Protein AF-A0A7Y5ERD0-F1 (afdb_monomer_lite)

Sequence (203 aa):
MLGQVAGDFATYKHSVSTGAQQWKRAWGSGQHTDIPTSIAVLASGHVYVAGSAYTNSTRNFDAVILKYDTNGDLSTSWAGNGQTPDDDTVGVRRWNGNANGNDRFNAIAASAAGHVYATGLVVFETQAGNESIQGRGFILTAKFVPVERGDLDQNGCVDDRDLALLLENFGAESDRYDVDRYGVIDEADLAELLQNFGKGCQP

Secondary structure (DSSP, 8-state):
--------EEEEEE-TTT--EEEEEEES-SSS--EEEEEEE-TTS-EEEEEEEEETTTTEEEEEEEEE-TTSSBPTT----SSSGGG--TTEEEE--SS----EEEEEEE-TTS-EEEEEEEEEEEEETTEEEEEEEPPEEE------TT-SS-SSS--HHHHHHHHHTTT---TTT-SS-SSS-SHHHHHHHHHHTTTT---

Foldseek 3Di:
DDDQQAAFDKDWDADPVPRHTPDIDTDAPSPHHWDWQEKEAAPQQKIKTWWWYQDPVLRAIWTKIFIAHNSRHQAQLDAEPPQDPVRRDGRMYTGCAAPNYHWTWNYWYADNLGKIWTWIWHWYWDDDDPDTDIDTDIDGDIDDDSCQQQNLVSSQALEVVSVVVLVVQAQHFDPRNQSVRPGGRYPVSVVRSVVRHGGRDDD

Radius of gyration: 20.21 Å; chains: 1; bounding box: 40×67×51 Å

Structure (mmCIF, N/CA/C/O backbone):
data_AF-A0A7Y5ERD0-F1
#
_entry.id   AF-A0A7Y5ERD0-F1
#
loop_
_atom_site.group_PDB
_atom_site.id
_atom_site.type_symbol
_atom_site.label_atom_id
_atom_site.label_alt_id
_atom_site.label_comp_id
_atom_site.label_asym_id
_atom_site.label_entity_id
_atom_site.label_seq_id
_atom_site.pdbx_PDB_ins_code
_atom_site.Cartn_x
_atom_site.Cartn_y
_atom_site.Cartn_z
_atom_site.occupancy
_atom_site.B_iso_or_equiv
_atom_site.auth_seq_id
_atom_site.auth_comp_id
_atom_site.auth_asym_id
_atom_site.auth_atom_id
_atom_site.pdbx_PDB_model_num
ATOM 1 N N . MET A 1 1 ? 8.226 34.494 8.187 1.00 32.88 1 MET A N 1
ATOM 2 C CA . MET A 1 1 ? 8.338 34.583 6.717 1.00 32.88 1 MET A CA 1
ATOM 3 C C . MET A 1 1 ? 7.958 33.207 6.187 1.00 32.88 1 MET A C 1
ATOM 5 O O . MET A 1 1 ? 8.571 32.241 6.617 1.00 32.88 1 MET A O 1
ATOM 9 N N . LEU A 1 2 ? 6.860 33.101 5.435 1.00 38.72 2 LEU A N 1
ATOM 10 C CA . LEU A 1 2 ? 6.269 31.831 4.992 1.00 38.72 2 LEU A CA 1
ATOM 11 C C . LEU A 1 2 ? 7.166 31.192 3.920 1.00 38.72 2 LEU A C 1
ATOM 13 O O . LEU A 1 2 ? 7.106 31.588 2.761 1.00 38.72 2 LEU A O 1
ATOM 17 N N . GLY A 1 3 ? 8.022 30.250 4.317 1.00 37.12 3 GLY A N 1
ATOM 18 C CA . GLY A 1 3 ? 8.701 29.355 3.382 1.00 37.12 3 GLY A CA 1
ATOM 19 C C . GLY A 1 3 ? 7.744 28.222 3.037 1.00 37.12 3 GLY A C 1
ATOM 20 O O . GLY A 1 3 ? 7.283 27.534 3.944 1.00 37.12 3 GLY A O 1
ATOM 21 N N . GLN A 1 4 ? 7.387 28.084 1.760 1.00 46.75 4 GLN A N 1
ATOM 22 C CA . GLN A 1 4 ? 6.592 26.959 1.272 1.00 46.75 4 GLN A CA 1
ATOM 23 C C . GLN A 1 4 ? 7.235 25.648 1.728 1.00 46.75 4 GLN A C 1
ATOM 25 O O . GLN A 1 4 ? 8.318 25.300 1.268 1.00 46.75 4 GLN A O 1
ATOM 30 N N . VAL A 1 5 ? 6.553 24.924 2.611 1.00 54.91 5 VAL A N 1
ATOM 31 C CA . VAL A 1 5 ? 6.739 23.480 2.716 1.00 54.91 5 VAL A CA 1
ATOM 32 C C . VAL A 1 5 ? 5.999 22.926 1.507 1.00 54.91 5 VAL A C 1
ATOM 34 O O . VAL A 1 5 ? 4.817 23.236 1.320 1.00 54.91 5 VAL A O 1
ATOM 37 N N . ALA A 1 6 ? 6.702 22.232 0.619 1.00 67.19 6 ALA A N 1
ATOM 38 C CA . ALA A 1 6 ? 6.045 21.538 -0.478 1.00 67.19 6 ALA A CA 1
ATOM 39 C C . ALA A 1 6 ? 5.010 20.550 0.103 1.00 67.19 6 ALA A C 1
ATOM 41 O O . ALA A 1 6 ? 5.122 20.144 1.259 1.00 67.19 6 ALA A O 1
ATOM 42 N N . GLY A 1 7 ? 3.930 20.264 -0.629 1.00 77.44 7 GLY A N 1
ATOM 43 C CA . GLY A 1 7 ? 2.805 19.526 -0.047 1.00 77.44 7 GLY A CA 1
ATOM 44 C C . GLY A 1 7 ? 3.180 18.078 0.262 1.00 77.44 7 GLY A C 1
ATOM 45 O O . GLY A 1 7 ? 3.438 17.336 -0.668 1.00 77.44 7 GLY A O 1
ATOM 46 N N . ASP A 1 8 ? 3.184 17.679 1.532 1.00 88.19 8 ASP A N 1
ATOM 47 C CA . ASP A 1 8 ? 3.385 16.285 1.949 1.00 88.19 8 ASP A CA 1
ATOM 48 C C . ASP A 1 8 ? 2.068 15.483 1.881 1.00 88.19 8 ASP A C 1
ATOM 50 O O . ASP A 1 8 ? 0.967 16.054 1.857 1.00 88.19 8 ASP A O 1
ATOM 54 N N . PHE A 1 9 ? 2.145 14.149 1.960 1.00 91.06 9 PHE A N 1
ATOM 55 C CA . PHE A 1 9 ? 0.960 13.336 2.248 1.00 91.06 9 PHE A CA 1
ATOM 56 C C . PHE A 1 9 ? 0.390 13.784 3.591 1.00 91.06 9 PHE A C 1
ATOM 58 O O . PHE A 1 9 ? 1.122 13.896 4.572 1.00 91.06 9 PHE A O 1
ATOM 65 N N . ALA A 1 10 ? -0.925 13.985 3.661 1.00 92.25 10 ALA A N 1
ATOM 66 C CA . ALA A 1 10 ? -1.610 14.290 4.907 1.00 92.25 10 ALA A CA 1
ATOM 67 C C . ALA A 1 10 ? -2.829 13.382 5.080 1.00 92.25 10 ALA A C 1
ATOM 69 O O . ALA A 1 10 ? -3.774 13.429 4.294 1.00 92.25 10 ALA A O 1
ATOM 70 N N . THR A 1 11 ? -2.815 12.587 6.147 1.00 93.94 11 THR A N 1
ATOM 71 C CA . THR A 1 11 ? -3.889 11.652 6.490 1.00 93.94 11 THR A CA 1
ATOM 72 C C . THR A 1 11 ? -4.536 12.101 7.793 1.00 93.94 11 THR A C 1
ATOM 74 O O . THR A 1 11 ? -3.848 12.370 8.781 1.00 93.94 11 THR A O 1
ATOM 77 N N . TYR A 1 12 ? -5.864 12.180 7.804 1.00 94.38 12 TYR A N 1
ATOM 78 C CA . TYR A 1 12 ? -6.647 12.609 8.959 1.00 94.38 12 TYR A CA 1
ATOM 79 C C . TYR A 1 12 ? -7.676 11.543 9.306 1.00 94.38 12 TYR A C 1
ATOM 81 O O . TYR A 1 12 ? -8.341 11.003 8.422 1.00 94.38 12 TYR A O 1
ATOM 89 N N . LYS A 1 13 ? -7.857 11.296 10.602 1.00 91.06 13 LYS A N 1
ATOM 90 C CA . LYS A 1 13 ? -8.971 10.502 11.123 1.00 91.06 13 LYS A CA 1
ATOM 91 C C . LYS A 1 13 ? -9.836 11.374 12.004 1.00 91.06 13 LYS A C 1
ATOM 93 O O . LYS A 1 13 ? -9.332 12.105 12.855 1.00 91.06 13 LYS A O 1
ATOM 98 N N . HIS A 1 14 ? -11.141 11.255 11.821 1.00 88.00 14 HIS A N 1
ATOM 99 C CA . HIS A 1 14 ? -12.139 11.981 12.587 1.00 88.00 14 HIS A CA 1
ATOM 100 C C . HIS A 1 14 ? -13.078 11.006 13.290 1.00 88.00 14 HIS A C 1
ATOM 102 O O . HIS A 1 14 ? -13.357 9.914 12.797 1.00 88.00 14 HIS A O 1
ATOM 108 N N . SER A 1 15 ? -13.566 11.416 14.455 1.00 87.88 15 SER A N 1
ATOM 109 C CA . SER A 1 15 ? -14.633 10.729 15.167 1.00 87.88 15 SER A CA 1
ATOM 110 C C . SER A 1 15 ? -15.907 10.771 14.334 1.00 87.88 15 SER A C 1
ATOM 112 O O . SER A 1 15 ? -16.347 11.847 13.932 1.00 87.88 15 SER A O 1
ATOM 114 N N . VAL A 1 16 ? -16.536 9.616 14.126 1.00 84.75 16 VAL A N 1
ATOM 115 C CA . VAL A 1 16 ? -17.818 9.543 13.413 1.00 84.75 16 VAL A CA 1
ATOM 116 C C . VAL A 1 16 ? -18.933 10.229 14.211 1.00 84.75 16 VAL A C 1
ATOM 118 O O . VAL A 1 16 ? -19.805 10.857 13.623 1.00 84.75 16 VAL A O 1
ATOM 121 N N . SER A 1 17 ? -18.900 10.151 15.547 1.00 83.25 17 SER A N 1
ATOM 122 C CA . SER A 1 17 ? -19.968 10.683 16.404 1.00 83.25 17 SER A CA 1
ATOM 123 C C . SER A 1 17 ? -19.867 12.186 16.659 1.00 83.25 17 SER A C 1
ATOM 125 O O . SER A 1 17 ? -20.884 12.829 16.900 1.00 83.25 17 SER A O 1
ATOM 127 N N . THR A 1 18 ? -18.659 12.755 16.624 1.00 89.44 18 THR A N 1
ATOM 128 C CA . THR A 1 18 ? -18.430 14.167 16.984 1.00 89.44 18 THR A CA 1
ATOM 129 C C . THR A 1 18 ? -17.760 14.991 15.890 1.00 89.44 18 THR A C 1
ATOM 131 O O . THR A 1 18 ? -17.674 16.208 16.023 1.00 89.44 18 THR A O 1
ATOM 134 N N . GLY A 1 19 ? -17.226 14.367 14.836 1.00 86.06 19 GLY A N 1
ATOM 135 C CA . GLY A 1 19 ? -16.417 15.034 13.809 1.00 86.06 19 GLY A CA 1
ATOM 136 C C . GLY A 1 19 ? -15.038 15.503 14.291 1.00 86.06 19 GLY A C 1
ATOM 137 O O . GLY A 1 19 ? -14.242 16.004 13.494 1.00 86.06 19 GLY A O 1
ATOM 138 N N . ALA A 1 20 ? -14.717 15.335 15.578 1.00 88.31 20 ALA A N 1
ATOM 139 C CA . ALA A 1 20 ? -13.444 15.764 16.146 1.00 88.31 20 ALA A CA 1
ATOM 140 C C . ALA A 1 20 ? -12.272 14.990 15.524 1.00 88.31 20 ALA A C 1
ATOM 142 O O . ALA A 1 20 ? -12.358 13.773 15.355 1.00 88.31 20 ALA A O 1
ATOM 143 N N . GLN A 1 21 ? -11.172 15.681 15.210 1.00 92.69 21 GLN A N 1
ATOM 144 C CA . GLN A 1 21 ? -9.948 15.039 14.727 1.00 92.69 21 GLN A CA 1
ATOM 145 C C . GLN A 1 21 ? -9.400 14.111 15.819 1.00 92.69 21 GLN A C 1
ATOM 147 O O . GLN A 1 21 ? -9.019 14.571 16.892 1.00 92.69 21 GLN A O 1
ATOM 152 N N . GLN A 1 22 ? -9.343 12.814 15.531 1.00 88.88 22 GLN A N 1
ATOM 153 C CA . GLN A 1 22 ? -8.704 11.823 16.397 1.00 88.88 22 GLN A CA 1
ATOM 154 C C . GLN A 1 22 ? -7.191 11.850 16.211 1.00 88.88 22 GLN A C 1
ATOM 156 O O . GLN A 1 22 ? -6.449 11.861 17.187 1.00 88.88 22 GLN A O 1
ATOM 161 N N . TRP A 1 23 ? -6.731 11.913 14.961 1.00 93.88 23 TRP A N 1
ATOM 162 C CA . TRP A 1 23 ? -5.317 12.084 14.658 1.00 93.88 23 TRP A CA 1
ATOM 163 C C . TRP A 1 23 ? -5.083 12.716 13.289 1.00 93.88 23 TRP A C 1
ATOM 165 O O . TRP A 1 23 ? -5.955 12.729 12.418 1.00 93.88 23 TRP A O 1
ATOM 175 N N . LYS A 1 24 ? -3.860 13.222 13.127 1.00 94.00 24 LYS A N 1
ATOM 176 C CA . LYS A 1 24 ? -3.277 13.705 11.877 1.00 94.00 24 LYS A CA 1
ATOM 177 C C . LYS A 1 24 ? -1.902 13.065 11.709 1.00 94.00 24 LYS A C 1
ATOM 179 O O . LYS A 1 24 ? -1.136 12.996 12.675 1.00 94.00 24 LYS A O 1
ATOM 184 N N . ARG A 1 25 ? -1.584 12.634 10.493 1.00 92.69 25 ARG A N 1
ATOM 185 C CA . ARG A 1 25 ? -0.249 12.184 10.092 1.00 92.69 25 ARG A CA 1
ATOM 186 C C . ARG A 1 25 ? 0.170 12.905 8.826 1.00 92.69 25 ARG A C 1
ATOM 188 O O . ARG A 1 25 ? -0.654 13.104 7.937 1.00 92.69 25 ARG A O 1
ATOM 195 N N . ALA A 1 26 ? 1.434 13.304 8.786 1.00 91.06 26 ALA A N 1
ATOM 196 C CA . ALA A 1 26 ? 2.075 13.835 7.598 1.00 91.06 26 ALA A CA 1
ATOM 197 C C . ALA A 1 26 ? 3.257 12.938 7.237 1.00 91.06 26 ALA A C 1
ATOM 199 O O . ALA A 1 26 ? 3.928 12.428 8.136 1.00 91.06 26 ALA A O 1
ATOM 200 N N . TRP A 1 27 ? 3.477 12.722 5.948 1.00 90.62 27 TRP A N 1
ATOM 201 C CA . TRP A 1 27 ? 4.611 11.955 5.456 1.00 90.62 27 TRP A CA 1
ATOM 202 C C . TRP A 1 27 ? 5.108 12.543 4.142 1.00 90.62 27 TRP A C 1
ATOM 204 O O . TRP A 1 27 ? 4.317 12.794 3.237 1.00 90.62 27 TRP A O 1
ATOM 214 N N . GLY A 1 28 ? 6.413 12.752 4.058 1.00 86.00 28 GLY A N 1
ATOM 215 C CA . GLY A 1 28 ? 7.065 13.376 2.921 1.00 86.00 28 GLY A CA 1
ATOM 216 C C . GLY A 1 28 ? 8.398 13.974 3.342 1.00 86.00 28 GLY A C 1
ATOM 217 O O . GLY A 1 28 ? 8.722 14.045 4.532 1.00 86.00 28 GLY A O 1
ATOM 218 N N . SER A 1 29 ? 9.201 14.365 2.359 1.00 79.62 29 SER A N 1
ATOM 219 C CA . SER A 1 29 ? 10.507 14.988 2.616 1.00 79.62 29 SER A CA 1
ATOM 220 C C . SER A 1 29 ? 10.395 16.467 3.007 1.00 79.62 29 SER A C 1
ATOM 222 O O . SER A 1 29 ? 11.390 17.065 3.420 1.00 79.62 29 SER A O 1
ATOM 224 N N . GLY A 1 30 ? 9.223 17.089 2.819 1.00 77.12 30 GLY A N 1
ATOM 225 C CA . GLY A 1 30 ? 9.015 18.534 2.930 1.00 77.12 30 GLY A CA 1
ATOM 226 C C . GLY A 1 30 ? 9.726 19.364 1.851 1.00 77.12 30 GLY A C 1
ATOM 227 O O . GLY A 1 30 ? 9.568 20.587 1.814 1.00 77.12 30 GLY A O 1
ATOM 228 N N . GLN A 1 31 ? 10.514 18.730 0.973 1.00 79.12 31 GLN A N 1
ATOM 229 C CA . GLN A 1 31 ? 11.293 19.386 -0.084 1.00 79.12 31 GLN A CA 1
ATOM 230 C C . GLN A 1 31 ? 10.551 19.421 -1.422 1.00 79.12 31 GLN A C 1
ATOM 232 O O . GLN A 1 31 ? 10.734 20.347 -2.213 1.00 79.12 31 GLN A O 1
ATOM 237 N N . HIS A 1 32 ? 9.698 18.428 -1.662 1.00 85.12 32 HIS A N 1
ATOM 238 C CA . HIS A 1 32 ? 8.946 18.249 -2.897 1.00 85.12 32 HIS A CA 1
ATOM 239 C C . HIS A 1 32 ? 7.484 17.925 -2.592 1.00 85.12 32 HIS A C 1
ATOM 241 O O . HIS A 1 32 ? 7.145 17.564 -1.472 1.00 85.12 32 HIS A O 1
ATOM 247 N N . THR A 1 33 ? 6.605 18.153 -3.571 1.00 86.56 33 THR A N 1
ATOM 248 C CA . THR A 1 33 ? 5.169 17.923 -3.376 1.00 86.56 33 THR A CA 1
ATOM 249 C C . THR A 1 33 ? 4.871 16.460 -3.632 1.00 86.56 33 THR A C 1
ATOM 251 O O . THR A 1 33 ? 4.912 16.039 -4.782 1.00 86.56 33 THR A O 1
ATOM 254 N N . ASP A 1 34 ? 4.546 15.724 -2.583 1.00 90.62 34 ASP A N 1
ATOM 255 C CA . ASP A 1 34 ? 4.095 14.345 -2.614 1.00 90.62 34 ASP A CA 1
ATOM 256 C C . ASP A 1 34 ? 2.559 14.315 -2.771 1.00 90.62 34 ASP A C 1
ATOM 258 O O . ASP A 1 34 ? 1.824 15.105 -2.176 1.00 90.62 34 ASP A O 1
ATOM 262 N N . ILE A 1 35 ? 2.044 13.430 -3.627 1.00 92.50 35 ILE A N 1
ATOM 263 C CA . ILE A 1 35 ? 0.650 13.458 -4.091 1.00 92.50 35 ILE A CA 1
ATOM 264 C C . ILE A 1 35 ? -0.079 12.184 -3.638 1.00 92.50 35 ILE A C 1
ATOM 266 O O . ILE A 1 35 ? 0.046 11.149 -4.302 1.00 92.50 35 ILE A O 1
ATOM 270 N N . PRO A 1 36 ? -0.878 12.231 -2.554 1.00 94.19 36 PRO A N 1
ATOM 271 C CA . PRO A 1 36 ? -1.785 11.143 -2.208 1.00 94.19 36 PRO A CA 1
ATOM 272 C C . PRO A 1 36 ? -2.962 11.107 -3.190 1.00 94.19 36 PRO A C 1
ATOM 274 O O . PRO A 1 36 ? -3.558 12.138 -3.503 1.00 94.19 36 PRO A O 1
ATOM 277 N N . THR A 1 37 ? -3.327 9.917 -3.661 1.00 94.62 37 THR A N 1
ATOM 278 C CA . THR A 1 37 ? -4.403 9.735 -4.652 1.00 94.62 37 THR A CA 1
ATOM 279 C C . THR A 1 37 ? -5.559 8.898 -4.128 1.00 94.62 37 THR A C 1
ATOM 281 O O . THR A 1 37 ? -6.696 9.106 -4.547 1.00 94.62 37 THR A O 1
ATOM 284 N N . SER A 1 38 ? -5.301 7.964 -3.209 1.00 95.75 38 SER A N 1
ATOM 285 C CA . SER A 1 38 ? -6.325 7.046 -2.711 1.00 95.75 38 SER A CA 1
ATOM 286 C C . SER A 1 38 ? -5.977 6.501 -1.329 1.00 95.75 38 SER A C 1
ATOM 288 O O . SER A 1 38 ? -4.810 6.399 -0.955 1.00 95.75 38 SER A O 1
ATOM 290 N N . ILE A 1 39 ? -7.004 6.103 -0.582 1.00 96.69 39 ILE A N 1
ATOM 291 C CA . ILE A 1 39 ? -6.888 5.496 0.745 1.00 96.69 39 ILE A CA 1
ATOM 292 C C . ILE A 1 39 ? -7.797 4.269 0.837 1.00 96.69 39 ILE A C 1
ATOM 294 O O . ILE A 1 39 ? -8.922 4.293 0.342 1.00 96.69 39 ILE A O 1
ATOM 298 N N . ALA A 1 40 ? -7.320 3.208 1.480 1.00 94.38 40 ALA A N 1
ATOM 299 C CA . ALA A 1 40 ? -8.104 2.030 1.826 1.00 94.38 40 ALA A CA 1
ATOM 300 C C . ALA A 1 40 ? -7.898 1.683 3.302 1.00 94.38 40 ALA A C 1
ATOM 302 O O . ALA A 1 40 ? -6.813 1.865 3.852 1.00 94.38 40 ALA A O 1
ATOM 303 N N . VAL A 1 41 ? -8.946 1.177 3.946 1.00 91.56 41 VAL A N 1
ATOM 304 C CA . VAL A 1 41 ? -8.925 0.806 5.364 1.00 91.56 41 VAL A CA 1
ATOM 305 C C . VAL A 1 41 ? -9.393 -0.636 5.483 1.00 91.56 41 VAL A C 1
ATOM 307 O O . VAL A 1 41 ? -10.448 -0.988 4.956 1.00 91.56 41 VAL A O 1
ATOM 310 N N . LEU A 1 42 ? -8.603 -1.473 6.150 1.00 85.75 42 LEU A N 1
ATOM 311 C CA . LEU A 1 42 ? -8.992 -2.846 6.465 1.00 85.75 42 LEU A CA 1
ATOM 312 C C . LEU A 1 42 ? -9.932 -2.879 7.671 1.00 85.75 42 LEU A C 1
ATOM 314 O O . LEU A 1 42 ? -9.862 -2.021 8.549 1.00 85.75 42 LEU A O 1
ATOM 318 N N . ALA A 1 43 ? -10.754 -3.928 7.767 1.00 80.69 43 ALA A N 1
ATOM 319 C CA . ALA A 1 43 ? -11.596 -4.172 8.942 1.00 80.69 43 ALA A CA 1
ATOM 320 C C . ALA A 1 43 ? -10.776 -4.299 10.242 1.00 80.69 43 ALA A C 1
ATOM 322 O O . ALA A 1 43 ? -11.259 -3.932 11.308 1.00 80.69 43 ALA A O 1
ATOM 323 N N . SER A 1 44 ? -9.514 -4.735 10.144 1.00 79.19 44 SER A N 1
ATOM 324 C CA . SER A 1 44 ? -8.564 -4.767 11.263 1.00 79.19 44 SER A CA 1
ATOM 325 C C . SER A 1 44 ? -8.126 -3.381 11.752 1.00 79.19 44 SER A C 1
ATOM 327 O O . SER A 1 44 ? -7.460 -3.288 12.775 1.00 79.19 44 SER A O 1
ATOM 329 N N . GLY A 1 45 ? -8.471 -2.301 11.043 1.00 83.25 45 GLY A N 1
ATOM 330 C CA . GLY A 1 45 ? -8.131 -0.921 11.399 1.00 83.25 45 GLY A CA 1
ATOM 331 C C . GLY A 1 45 ? -6.821 -0.403 10.800 1.00 83.25 45 GLY A C 1
ATOM 332 O O . GLY A 1 45 ? -6.511 0.772 10.980 1.00 83.25 45 GLY A O 1
ATOM 333 N N . HIS A 1 46 ? -6.081 -1.237 10.063 1.00 87.19 46 HIS A N 1
ATOM 334 C CA . HIS A 1 46 ? -4.916 -0.804 9.291 1.00 87.19 46 HIS A CA 1
ATOM 335 C C . HIS A 1 46 ? -5.332 0.084 8.117 1.00 87.19 46 HIS A C 1
ATOM 337 O O . HIS A 1 46 ? -6.335 -0.180 7.446 1.00 87.19 46 HIS A O 1
ATOM 343 N N . VAL A 1 47 ? -4.532 1.111 7.838 1.00 94.25 47 VAL A N 1
ATOM 344 C CA . VAL A 1 47 ? -4.812 2.109 6.799 1.00 94.25 47 VAL A CA 1
ATOM 345 C C . VAL A 1 47 ? -3.708 2.083 5.753 1.00 94.25 47 VAL A C 1
ATOM 347 O O . VAL A 1 47 ? -2.532 2.111 6.094 1.00 94.25 47 VAL A O 1
ATOM 350 N N . TYR A 1 48 ? -4.087 2.081 4.481 1.00 93.62 48 TYR A N 1
ATOM 351 C CA . TYR A 1 48 ? -3.173 2.108 3.346 1.00 93.62 48 TYR A CA 1
ATOM 352 C C . TYR A 1 48 ? -3.431 3.358 2.520 1.00 93.62 48 TYR A C 1
ATOM 354 O O . TYR A 1 48 ? -4.559 3.581 2.083 1.00 93.62 48 TYR A O 1
ATOM 362 N N . VAL A 1 49 ? -2.399 4.162 2.289 1.00 95.56 49 VAL A N 1
ATOM 363 C CA . VAL A 1 49 ? -2.486 5.385 1.482 1.00 95.56 49 VAL A CA 1
ATOM 364 C C . VAL A 1 49 ? -1.586 5.231 0.273 1.00 95.56 49 VAL A C 1
ATOM 366 O O . VAL A 1 49 ? -0.395 4.982 0.424 1.00 95.56 49 VAL A O 1
ATOM 369 N N . ALA A 1 50 ? -2.156 5.369 -0.917 1.00 94.00 50 ALA A N 1
ATOM 370 C CA . ALA A 1 50 ? -1.446 5.251 -2.180 1.00 94.00 50 ALA A CA 1
ATOM 371 C C . ALA A 1 50 ? -1.282 6.615 -2.850 1.00 94.00 50 ALA A C 1
ATOM 373 O O . ALA A 1 50 ? -2.106 7.516 -2.661 1.00 94.00 50 ALA A O 1
ATOM 374 N N . GLY A 1 51 ? -0.238 6.750 -3.659 1.00 93.75 51 GLY A N 1
ATOM 375 C CA . GLY A 1 51 ? -0.009 7.957 -4.440 1.00 93.75 51 GLY A CA 1
ATOM 376 C C . GLY A 1 51 ? 1.320 7.943 -5.174 1.00 93.75 51 GLY A C 1
ATOM 377 O O . GLY A 1 51 ? 1.796 6.883 -5.589 1.00 93.75 51 GLY A O 1
ATOM 378 N N . SER A 1 52 ? 1.899 9.129 -5.328 1.00 91.50 52 SER A N 1
ATOM 379 C CA . SER A 1 52 ? 3.236 9.328 -5.883 1.00 91.50 52 SER A CA 1
ATOM 380 C C . SER A 1 52 ? 4.062 10.243 -4.991 1.00 91.50 52 SER A C 1
ATOM 382 O O . SER A 1 52 ? 3.569 11.302 -4.599 1.00 91.50 52 SER A O 1
ATOM 384 N N . ALA A 1 53 ? 5.304 9.871 -4.713 1.00 90.81 53 ALA A N 1
ATOM 385 C CA . ALA A 1 53 ? 6.237 10.677 -3.934 1.00 90.81 53 ALA A CA 1
ATOM 386 C C . ALA A 1 53 ? 7.468 11.013 -4.766 1.00 90.81 53 ALA A C 1
ATOM 388 O O . ALA A 1 53 ? 7.868 10.224 -5.619 1.00 90.81 53 ALA A O 1
ATOM 389 N N . TYR A 1 54 ? 8.050 12.184 -4.542 1.00 88.62 54 TYR A N 1
ATOM 390 C CA . TYR A 1 54 ? 9.275 12.556 -5.234 1.00 88.62 54 TYR A CA 1
ATOM 391 C C . TYR A 1 54 ? 10.473 11.841 -4.610 1.00 88.62 54 TYR A C 1
ATOM 393 O O . TYR A 1 54 ? 10.695 11.907 -3.398 1.00 88.62 54 TYR A O 1
ATOM 401 N N . THR A 1 55 ? 11.280 11.219 -5.458 1.00 82.06 55 THR A N 1
ATOM 402 C CA . THR A 1 55 ? 12.451 10.450 -5.049 1.00 82.06 55 THR A CA 1
ATOM 403 C C . THR A 1 55 ? 13.718 11.192 -5.461 1.00 82.06 55 THR A C 1
ATOM 405 O O . THR A 1 55 ? 13.930 11.531 -6.627 1.00 82.06 55 THR A O 1
ATOM 408 N N . ASN A 1 56 ? 14.588 11.483 -4.491 1.00 79.25 56 ASN A N 1
ATOM 409 C CA . ASN A 1 56 ? 15.794 12.278 -4.733 1.00 79.25 56 ASN A CA 1
ATOM 410 C C . ASN A 1 56 ? 16.852 11.495 -5.520 1.00 79.25 56 ASN A C 1
ATOM 412 O O . ASN A 1 56 ? 17.557 12.089 -6.342 1.00 79.25 56 ASN A O 1
ATOM 416 N N . SER A 1 57 ? 16.967 10.184 -5.279 1.00 78.62 57 SER A N 1
ATOM 417 C CA . SER A 1 57 ? 17.949 9.333 -5.963 1.00 78.62 57 SER A CA 1
ATOM 418 C C . SER A 1 57 ? 17.716 9.256 -7.477 1.00 78.62 57 SER A C 1
ATOM 420 O O . SER A 1 57 ? 18.678 9.220 -8.245 1.00 78.62 57 SER A O 1
ATOM 422 N N . THR A 1 58 ? 16.460 9.323 -7.913 1.00 78.81 58 THR A N 1
ATOM 423 C CA . THR A 1 58 ? 16.028 9.155 -9.311 1.00 78.81 58 THR A CA 1
ATOM 424 C C . THR A 1 58 ? 15.494 10.449 -9.942 1.00 78.81 58 THR A C 1
ATOM 426 O O . THR A 1 58 ? 15.413 10.552 -11.166 1.00 78.81 58 THR A O 1
ATOM 429 N N . ARG A 1 59 ? 15.248 11.491 -9.131 1.00 84.94 59 ARG A N 1
ATOM 430 C CA . ARG A 1 59 ? 14.790 12.840 -9.533 1.00 84.94 59 ARG A CA 1
ATOM 431 C C . ARG A 1 59 ? 13.474 12.848 -10.320 1.00 84.94 59 ARG A C 1
ATOM 433 O O . ARG A 1 59 ? 13.258 13.698 -11.187 1.00 84.94 59 ARG A O 1
ATOM 440 N N . ASN A 1 60 ? 12.598 11.910 -10.008 1.00 86.31 60 ASN A N 1
ATOM 441 C CA . ASN A 1 60 ? 11.274 11.705 -10.588 1.00 86.31 60 ASN A CA 1
ATOM 442 C C . ASN A 1 60 ? 10.274 11.369 -9.468 1.00 86.31 60 ASN A C 1
ATOM 444 O O . ASN A 1 60 ? 10.609 11.352 -8.282 1.00 86.31 60 ASN A O 1
ATOM 448 N N . PHE A 1 61 ? 9.019 11.165 -9.859 1.00 87.62 61 PHE A N 1
ATOM 449 C CA . PHE A 1 61 ? 7.993 10.639 -8.969 1.00 87.62 61 PHE A CA 1
ATOM 450 C C . PHE A 1 61 ? 7.958 9.120 -9.020 1.00 87.62 61 PHE A C 1
ATOM 452 O O . PHE A 1 61 ? 7.831 8.571 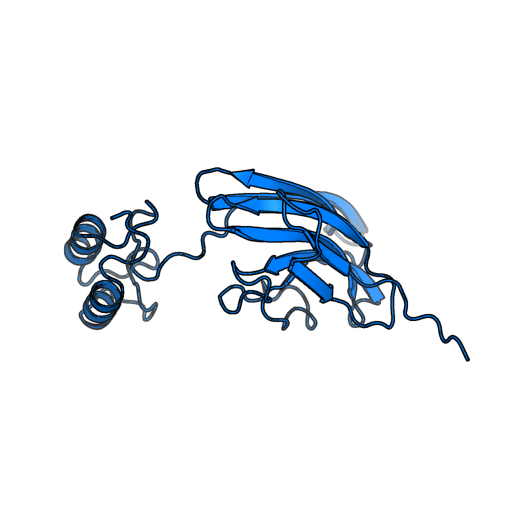-10.108 1.00 87.62 61 PHE A O 1
ATOM 459 N N . ASP A 1 62 ? 7.943 8.489 -7.852 1.00 88.50 62 ASP A N 1
ATOM 460 C CA . ASP A 1 62 ? 7.739 7.054 -7.700 1.00 88.50 62 ASP A CA 1
ATOM 461 C C . ASP A 1 62 ? 6.346 6.774 -7.150 1.00 88.50 62 ASP A C 1
ATOM 463 O O . ASP A 1 62 ? 5.8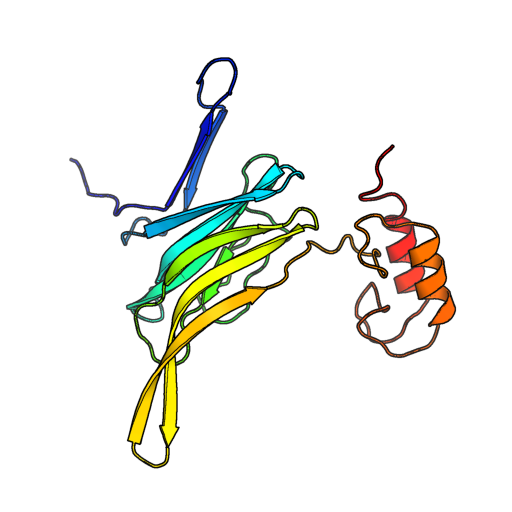22 7.522 -6.316 1.00 88.50 62 ASP A O 1
ATOM 467 N N . ALA A 1 63 ? 5.744 5.659 -7.558 1.00 89.19 63 ALA A N 1
ATOM 468 C CA . ALA A 1 63 ? 4.498 5.209 -6.957 1.00 89.19 63 ALA A CA 1
ATOM 469 C C . ALA A 1 63 ? 4.768 4.724 -5.528 1.00 89.19 63 ALA A C 1
ATOM 471 O O . ALA A 1 63 ? 5.692 3.945 -5.303 1.00 89.19 63 ALA A O 1
ATOM 472 N N . VAL A 1 64 ? 3.951 5.141 -4.557 1.00 90.44 64 VAL A N 1
ATOM 473 C CA . VAL A 1 64 ? 4.154 4.777 -3.146 1.00 90.44 64 VAL A CA 1
ATOM 474 C C . VAL A 1 64 ? 2.892 4.256 -2.476 1.00 90.44 64 VAL A C 1
ATOM 476 O O . VAL A 1 64 ? 1.780 4.675 -2.808 1.00 90.44 64 VAL A O 1
ATOM 479 N N . ILE A 1 65 ? 3.076 3.364 -1.500 1.00 91.81 65 ILE A N 1
ATOM 480 C CA . ILE A 1 65 ? 2.049 2.963 -0.533 1.00 91.81 65 ILE A CA 1
ATOM 481 C C . ILE A 1 65 ? 2.597 3.158 0.880 1.00 91.81 65 ILE A C 1
ATOM 483 O O . ILE A 1 65 ? 3.608 2.556 1.243 1.00 91.81 65 ILE A O 1
ATOM 487 N N . LEU A 1 66 ? 1.887 3.946 1.684 1.00 92.44 66 LEU A N 1
ATOM 488 C CA . LEU A 1 66 ? 2.072 4.051 3.129 1.00 92.44 66 LEU A CA 1
ATOM 489 C C . LEU A 1 66 ? 1.131 3.071 3.825 1.00 92.44 66 LEU A C 1
ATOM 491 O O . LEU A 1 66 ? -0.050 3.018 3.479 1.00 92.44 66 LEU A O 1
ATOM 495 N N . LYS A 1 67 ? 1.618 2.343 4.828 1.00 92.06 67 LYS A N 1
ATOM 496 C CA . LYS A 1 67 ? 0.796 1.552 5.746 1.00 92.06 67 LYS A CA 1
ATOM 497 C C . LYS A 1 67 ? 0.873 2.156 7.141 1.00 92.06 67 LYS A C 1
ATOM 499 O O . LYS A 1 67 ? 1.947 2.198 7.739 1.00 92.06 67 LYS A O 1
ATOM 504 N N . TYR A 1 68 ? -0.280 2.526 7.681 1.00 92.50 68 TYR A N 1
ATOM 505 C CA . TYR A 1 68 ? -0.446 2.840 9.091 1.00 92.50 68 TYR A CA 1
ATOM 506 C C . TYR A 1 68 ? -1.049 1.654 9.850 1.00 92.50 68 TYR A C 1
ATOM 508 O O . TYR A 1 68 ? -1.891 0.914 9.326 1.00 92.50 68 TYR A O 1
ATOM 516 N N . ASP A 1 69 ? -0.614 1.482 11.090 1.00 88.69 69 ASP A N 1
ATOM 517 C CA . ASP A 1 69 ? -1.216 0.580 12.060 1.00 88.69 69 ASP A CA 1
ATOM 518 C C . ASP A 1 69 ? -2.552 1.122 12.603 1.00 88.69 69 ASP A C 1
ATOM 520 O O . ASP A 1 69 ? -3.063 2.164 12.179 1.00 88.69 69 ASP A O 1
ATOM 524 N N . THR A 1 70 ? -3.143 0.395 13.548 1.00 86.50 70 THR A N 1
ATOM 525 C CA . THR A 1 70 ? -4.441 0.730 14.150 1.00 86.50 70 THR A CA 1
ATOM 526 C C . THR A 1 70 ? -4.413 1.994 15.016 1.00 86.50 70 THR A C 1
ATOM 528 O O . THR A 1 70 ? -5.456 2.634 15.199 1.00 86.50 70 THR A O 1
ATOM 531 N N . ASN A 1 71 ? -3.234 2.397 15.495 1.00 85.25 71 ASN A N 1
ATOM 532 C CA . ASN A 1 71 ? -3.010 3.638 16.238 1.00 85.25 71 ASN A CA 1
ATOM 533 C C . ASN A 1 71 ? -2.801 4.838 15.299 1.00 85.25 71 ASN A C 1
ATOM 535 O O . ASN A 1 71 ? -2.905 5.992 15.725 1.00 85.25 71 ASN A O 1
ATOM 539 N N . GLY A 1 72 ? -2.588 4.573 14.008 1.00 88.19 72 GLY A N 1
ATOM 540 C CA . GLY A 1 72 ? -2.303 5.571 12.988 1.00 88.19 72 GLY A CA 1
ATOM 541 C C . GLY A 1 72 ? -0.810 5.848 12.827 1.00 88.19 72 GLY A C 1
ATOM 542 O O . GLY A 1 72 ? -0.459 6.853 12.218 1.00 88.19 72 GLY A O 1
ATOM 543 N N . ASP A 1 73 ? 0.075 5.008 13.357 1.00 89.06 73 ASP A N 1
ATOM 544 C CA . ASP A 1 73 ? 1.524 5.144 13.190 1.00 89.06 73 ASP A CA 1
ATOM 545 C C . ASP A 1 73 ? 2.013 4.316 12.004 1.00 89.06 73 ASP A C 1
ATOM 547 O O . ASP A 1 73 ? 1.368 3.348 11.608 1.00 89.06 73 ASP A O 1
ATOM 551 N N . LEU A 1 74 ? 3.124 4.715 11.373 1.00 90.12 74 LEU A N 1
ATOM 552 C CA . LEU A 1 74 ? 3.682 3.942 10.260 1.00 90.12 74 LEU A CA 1
ATOM 553 C C . LEU A 1 74 ? 4.049 2.534 10.742 1.00 90.12 74 LEU A C 1
ATOM 555 O O . LEU A 1 74 ? 4.758 2.361 11.731 1.00 90.12 74 LEU A O 1
ATOM 559 N N . SER A 1 75 ? 3.541 1.526 10.038 1.00 87.62 75 SER A N 1
ATOM 560 C CA . SER A 1 75 ? 3.601 0.137 10.480 1.00 87.62 75 SER A CA 1
ATOM 561 C C . SER A 1 75 ? 5.032 -0.402 10.428 1.00 87.62 75 SER A C 1
ATOM 563 O O . SER A 1 75 ? 5.617 -0.532 9.354 1.00 87.62 75 SER A O 1
ATOM 565 N N . THR A 1 76 ? 5.569 -0.794 11.586 1.00 81.44 76 THR A N 1
ATOM 566 C CA . THR A 1 76 ? 6.915 -1.382 11.713 1.00 81.44 76 THR A CA 1
ATOM 567 C C . THR A 1 76 ? 7.051 -2.764 11.086 1.00 81.44 76 THR A C 1
ATOM 569 O O . THR A 1 76 ? 8.138 -3.145 10.667 1.00 81.44 76 THR A O 1
ATOM 572 N N . SER A 1 77 ? 5.939 -3.485 10.936 1.00 77.88 77 SER A N 1
ATOM 573 C CA . SER A 1 77 ? 5.875 -4.780 10.250 1.00 77.88 77 SER A CA 1
ATOM 574 C C . SER A 1 77 ? 5.801 -4.669 8.722 1.00 77.88 77 SER A C 1
ATOM 576 O O . SER A 1 77 ? 5.586 -5.666 8.033 1.00 77.88 77 SER A O 1
ATOM 578 N N . TRP A 1 78 ? 5.943 -3.463 8.167 1.00 76.94 78 TRP A N 1
ATOM 579 C CA . 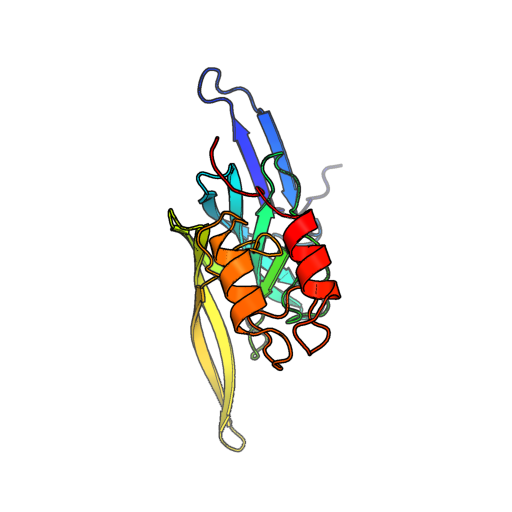TRP A 1 78 ? 5.879 -3.209 6.731 1.00 76.94 78 TRP A CA 1
ATOM 580 C C . TRP A 1 78 ? 7.156 -2.543 6.243 1.00 76.94 78 TRP A C 1
ATOM 582 O O . TRP A 1 78 ? 7.284 -1.321 6.248 1.00 76.94 78 TRP A O 1
ATOM 592 N N . ALA A 1 79 ? 8.109 -3.372 5.833 1.00 71.31 79 ALA A N 1
ATOM 593 C CA . ALA A 1 79 ? 9.360 -2.913 5.249 1.00 71.31 79 ALA A CA 1
ATOM 594 C C . ALA A 1 79 ? 9.211 -2.578 3.756 1.00 71.31 79 ALA A C 1
ATOM 596 O O . ALA A 1 79 ? 8.303 -3.087 3.076 1.00 71.31 79 ALA A O 1
ATOM 597 N N . GLY A 1 80 ? 10.157 -1.776 3.262 1.00 70.44 80 GLY A N 1
ATOM 598 C CA . GLY A 1 80 ? 10.375 -1.532 1.840 1.00 70.44 80 GLY A CA 1
ATOM 599 C C . GLY A 1 80 ? 10.482 -2.825 1.021 1.00 70.44 80 GLY A C 1
ATOM 600 O O . GLY A 1 80 ? 10.689 -3.922 1.541 1.00 70.44 80 GLY A O 1
ATOM 601 N N . ASN A 1 81 ? 10.279 -2.704 -0.283 1.00 71.62 81 ASN A N 1
ATOM 602 C CA . ASN A 1 81 ? 10.472 -3.752 -1.277 1.00 71.62 81 ASN A CA 1
ATOM 603 C C . ASN A 1 81 ? 11.885 -3.766 -1.913 1.00 71.62 81 ASN A C 1
ATOM 605 O O . ASN A 1 81 ? 12.139 -4.603 -2.777 1.00 71.62 81 ASN A O 1
ATOM 609 N N . GLY A 1 82 ? 12.785 -2.863 -1.514 1.00 72.25 82 GLY A N 1
ATOM 610 C CA . GLY A 1 82 ? 14.167 -2.772 -1.988 1.00 72.25 82 GLY A CA 1
ATOM 611 C C . GLY A 1 82 ? 14.324 -2.226 -3.411 1.00 72.25 82 GLY A C 1
ATOM 612 O O . GLY A 1 82 ? 15.401 -2.361 -3.986 1.00 72.25 82 GLY A O 1
ATOM 613 N N . GLN A 1 83 ? 13.282 -1.635 -4.008 1.00 69.88 83 GLN A N 1
ATOM 614 C CA . GLN A 1 83 ? 13.339 -1.170 -5.403 1.00 69.88 83 GLN A CA 1
ATOM 615 C C . GLN A 1 83 ? 14.071 0.161 -5.591 1.00 69.88 83 GLN A C 1
ATOM 617 O O . GLN A 1 83 ? 14.474 0.475 -6.709 1.00 69.88 83 GLN A O 1
ATOM 622 N N . THR A 1 84 ? 14.260 0.942 -4.526 1.00 66.06 84 THR A N 1
ATOM 623 C CA . THR A 1 84 ? 14.993 2.215 -4.586 1.00 66.06 84 THR A CA 1
ATOM 624 C C . THR A 1 84 ? 15.890 2.369 -3.357 1.00 66.06 84 THR A C 1
ATOM 626 O O . THR A 1 84 ? 15.536 1.860 -2.292 1.00 66.06 84 THR A O 1
ATOM 629 N N . PRO A 1 85 ? 17.019 3.096 -3.448 1.00 66.50 85 PRO A N 1
ATOM 630 C CA . PRO A 1 85 ? 17.825 3.450 -2.275 1.00 66.50 85 PRO A CA 1
ATOM 631 C C . PRO A 1 85 ? 17.035 4.220 -1.205 1.00 66.50 85 PRO A C 1
ATOM 633 O O . PRO A 1 85 ? 17.381 4.173 -0.030 1.00 66.50 85 PRO A O 1
ATOM 636 N N . ASP A 1 86 ? 15.963 4.901 -1.615 1.00 66.38 86 ASP A N 1
ATOM 637 C CA . ASP A 1 86 ? 15.095 5.692 -0.743 1.00 66.38 86 ASP A CA 1
ATOM 638 C C . ASP A 1 86 ? 13.986 4.843 -0.078 1.00 66.38 86 ASP A C 1
ATOM 640 O O . ASP A 1 86 ? 13.184 5.360 0.702 1.00 66.38 86 ASP A O 1
ATOM 644 N N . ASP A 1 87 ? 13.936 3.532 -0.345 1.00 66.19 87 ASP A N 1
ATOM 645 C CA . ASP A 1 87 ? 12.919 2.594 0.149 1.00 66.19 87 ASP A CA 1
ATOM 646 C C . ASP A 1 87 ? 13.147 2.101 1.594 1.00 66.19 87 ASP A C 1
ATOM 648 O O . ASP A 1 87 ? 12.379 1.297 2.115 1.00 66.19 87 ASP A O 1
ATOM 652 N N . ASP A 1 88 ? 14.151 2.636 2.290 1.00 58.81 88 ASP A N 1
ATOM 653 C CA . ASP A 1 88 ? 14.501 2.285 3.679 1.00 58.81 88 ASP A CA 1
ATOM 654 C C . ASP A 1 88 ? 13.557 2.910 4.733 1.00 58.81 88 ASP A C 1
ATOM 656 O O . ASP A 1 88 ? 13.899 3.114 5.896 1.00 58.81 88 ASP A O 1
ATOM 660 N N . THR A 1 89 ? 12.339 3.290 4.334 1.00 69.62 89 THR A N 1
ATOM 661 C CA . THR A 1 89 ? 11.378 3.913 5.251 1.00 69.62 89 THR A CA 1
ATOM 662 C C . THR A 1 89 ? 10.388 2.877 5.766 1.00 69.62 89 THR A C 1
ATOM 664 O O . THR A 1 89 ? 9.575 2.339 5.018 1.00 69.62 89 THR A O 1
ATOM 667 N N . VAL A 1 90 ? 10.420 2.631 7.074 1.00 80.50 90 VAL A N 1
ATOM 668 C CA . VAL A 1 90 ? 9.436 1.796 7.769 1.00 80.50 90 VAL A CA 1
ATOM 669 C C . VAL A 1 90 ? 8.008 2.264 7.462 1.00 80.50 90 VAL A C 1
ATOM 671 O O . VAL A 1 90 ? 7.705 3.454 7.543 1.00 80.50 90 VAL A O 1
ATOM 674 N N . GLY A 1 91 ? 7.121 1.331 7.119 1.00 84.88 91 GLY A N 1
ATOM 675 C CA . GLY A 1 91 ? 5.728 1.613 6.780 1.00 84.88 91 GLY A CA 1
ATOM 676 C C . GLY A 1 91 ? 5.519 2.119 5.354 1.00 84.88 91 GLY A C 1
ATOM 677 O O . GLY A 1 91 ? 4.402 2.514 5.026 1.00 84.88 91 GLY A O 1
ATOM 678 N N . VAL A 1 92 ? 6.543 2.101 4.497 1.00 87.50 92 VAL A N 1
ATOM 679 C CA . VAL A 1 92 ? 6.478 2.617 3.123 1.00 87.50 92 VAL A CA 1
ATOM 680 C C . VAL A 1 92 ? 6.947 1.566 2.133 1.00 87.50 92 VAL A C 1
ATOM 682 O O . VAL A 1 92 ? 7.852 0.789 2.415 1.00 87.50 92 VAL A O 1
ATOM 685 N N . ARG A 1 93 ? 6.329 1.549 0.952 1.00 86.94 93 ARG A N 1
ATOM 686 C CA . ARG A 1 93 ? 6.868 0.869 -0.228 1.00 86.94 93 ARG A CA 1
ATOM 687 C C . ARG A 1 93 ? 6.830 1.763 -1.440 1.00 86.94 93 ARG A C 1
ATOM 689 O O . ARG A 1 93 ? 5.840 2.476 -1.622 1.00 86.94 93 ARG A O 1
ATOM 696 N N . ARG A 1 94 ? 7.872 1.672 -2.264 1.00 86.25 94 ARG A N 1
ATOM 697 C CA . ARG A 1 94 ? 8.048 2.481 -3.473 1.00 86.25 94 ARG A CA 1
ATOM 698 C C . ARG A 1 94 ? 8.198 1.636 -4.733 1.00 86.25 94 ARG A C 1
ATOM 700 O O . ARG A 1 94 ? 8.710 0.526 -4.683 1.00 86.25 94 ARG A O 1
ATOM 707 N N . TRP A 1 95 ? 7.769 2.176 -5.865 1.00 84.44 95 TRP A N 1
ATOM 708 C CA . TRP A 1 95 ? 7.923 1.581 -7.190 1.00 84.44 95 TRP A CA 1
ATOM 709 C C . TRP A 1 95 ? 8.340 2.670 -8.188 1.00 84.44 95 TRP A C 1
ATOM 711 O O . TRP A 1 95 ? 7.556 3.584 -8.433 1.00 84.44 95 TRP A O 1
ATOM 721 N N . ASN A 1 96 ? 9.551 2.537 -8.740 1.00 77.94 96 ASN A N 1
ATOM 722 C CA . ASN A 1 96 ? 10.199 3.465 -9.696 1.00 77.94 96 ASN A CA 1
ATOM 723 C C . ASN A 1 96 ? 10.288 2.894 -11.135 1.00 77.94 96 ASN A C 1
ATOM 725 O O . ASN A 1 96 ? 10.832 3.509 -12.052 1.00 77.94 96 ASN A O 1
ATOM 729 N N . GLY A 1 97 ? 9.822 1.656 -11.342 1.00 70.12 97 GLY A N 1
ATOM 730 C CA . GLY A 1 97 ? 10.025 0.971 -12.616 1.00 70.12 97 GLY A CA 1
ATOM 731 C C . GLY A 1 97 ? 11.512 0.860 -12.982 1.00 70.12 97 GLY A C 1
ATOM 732 O O . GLY A 1 97 ? 12.390 0.977 -12.129 1.00 70.12 97 GLY A O 1
ATOM 733 N N . ASN A 1 98 ? 11.817 0.568 -14.247 1.00 73.38 98 ASN A N 1
ATOM 734 C CA . ASN A 1 98 ? 13.202 0.524 -14.746 1.00 73.38 98 ASN A CA 1
ATOM 735 C C . ASN A 1 98 ? 13.476 1.524 -15.882 1.00 73.38 98 ASN A C 1
ATOM 737 O O . ASN A 1 98 ? 14.619 1.635 -16.320 1.00 73.38 98 ASN A O 1
ATOM 741 N N . ALA A 1 99 ? 12.462 2.271 -16.334 1.00 68.00 99 ALA A N 1
ATOM 742 C CA . ALA A 1 99 ? 12.675 3.540 -17.021 1.00 68.00 99 ALA A CA 1
ATOM 743 C C . ALA A 1 99 ? 12.452 4.620 -15.970 1.00 68.00 99 ALA A C 1
ATOM 745 O O . ALA A 1 99 ? 11.360 4.659 -15.423 1.00 68.00 99 ALA A O 1
ATOM 746 N N . ASN A 1 100 ? 13.429 5.489 -15.710 1.00 67.69 100 ASN A N 1
ATOM 747 C CA . ASN A 1 100 ? 13.339 6.577 -14.720 1.00 67.69 100 ASN A CA 1
ATOM 748 C C . ASN A 1 100 ? 12.272 7.643 -15.092 1.00 67.69 100 ASN A C 1
ATOM 750 O O . ASN A 1 100 ? 12.592 8.792 -15.397 1.00 67.69 100 ASN A O 1
ATOM 754 N N . GLY A 1 101 ? 11.001 7.249 -15.153 1.00 77.44 101 GLY A N 1
ATOM 755 C CA . GLY A 1 101 ? 9.831 8.045 -15.506 1.00 77.44 101 GLY A CA 1
ATOM 756 C C . GLY A 1 101 ? 8.949 8.303 -14.289 1.00 77.44 101 GLY A C 1
ATOM 757 O O . GLY A 1 101 ? 9.193 7.777 -13.216 1.00 77.44 101 GLY A O 1
ATOM 758 N N . ASN A 1 102 ? 7.935 9.158 -14.436 1.00 84.81 102 ASN A N 1
ATOM 759 C CA . ASN A 1 102 ? 7.010 9.417 -13.334 1.00 84.81 102 ASN A CA 1
ATOM 760 C C . ASN A 1 102 ? 6.013 8.267 -13.175 1.00 84.81 102 ASN A C 1
ATOM 762 O O . ASN A 1 102 ? 5.176 8.033 -14.056 1.00 84.81 102 ASN A O 1
ATOM 766 N N . ASP A 1 103 ? 6.038 7.674 -11.995 1.00 86.44 103 ASP A N 1
ATOM 767 C CA . ASP A 1 103 ? 5.203 6.575 -11.561 1.00 86.44 103 ASP A CA 1
ATOM 768 C C . ASP A 1 103 ? 4.201 7.028 -10.506 1.00 86.44 103 ASP A C 1
ATOM 770 O O . ASP A 1 103 ? 4.421 7.960 -9.729 1.00 86.44 103 ASP A O 1
ATOM 774 N N . ARG A 1 104 ? 3.034 6.386 -10.503 1.00 88.00 104 ARG A N 1
ATOM 775 C CA . ARG A 1 104 ? 1.952 6.725 -9.576 1.00 88.00 104 ARG A CA 1
ATOM 776 C C . ARG A 1 104 ? 0.959 5.597 -9.414 1.00 88.00 104 ARG A C 1
ATOM 778 O O . ARG A 1 104 ? 0.543 4.988 -10.398 1.00 88.00 104 ARG A O 1
ATOM 785 N N . PHE A 1 105 ? 0.451 5.428 -8.200 1.00 89.75 105 PHE A N 1
ATOM 786 C CA . PHE A 1 105 ? -0.837 4.773 -8.001 1.00 89.75 105 PHE A CA 1
ATOM 787 C C . PHE A 1 105 ? -1.970 5.788 -8.132 1.00 89.75 105 PHE A C 1
ATOM 789 O O . PHE A 1 105 ? -1.878 6.901 -7.624 1.00 89.75 105 PHE A O 1
ATOM 796 N N . ASN A 1 106 ? -3.045 5.404 -8.816 1.00 89.38 106 ASN A N 1
ATOM 797 C CA . ASN A 1 106 ? -4.259 6.209 -8.962 1.00 89.38 106 ASN A CA 1
ATOM 798 C C . ASN A 1 106 ? -5.370 5.745 -8.013 1.00 89.38 106 ASN A C 1
ATOM 800 O O . ASN A 1 106 ? -6.220 6.542 -7.635 1.00 89.38 106 ASN A O 1
ATOM 804 N N . ALA A 1 107 ? -5.386 4.457 -7.669 1.00 89.69 107 ALA A N 1
ATOM 805 C CA . ALA A 1 107 ? -6.409 3.854 -6.828 1.00 89.69 107 ALA A CA 1
ATOM 806 C C . ALA A 1 107 ? -5.806 2.747 -5.962 1.00 89.69 107 ALA A C 1
ATOM 808 O O . ALA A 1 107 ? -4.857 2.076 -6.373 1.00 89.69 107 ALA A O 1
ATOM 809 N N . ILE A 1 108 ? -6.393 2.541 -4.785 1.00 91.12 108 ILE A N 1
ATOM 810 C CA . ILE A 1 108 ? -6.098 1.413 -3.902 1.00 91.12 108 ILE A CA 1
ATOM 811 C C . ILE A 1 108 ? -7.397 0.874 -3.304 1.00 91.12 108 ILE A C 1
ATOM 813 O O . ILE A 1 108 ? -8.281 1.643 -2.932 1.00 91.12 108 ILE A O 1
ATOM 817 N N . ALA A 1 109 ? -7.515 -0.444 -3.217 1.00 89.19 109 ALA A N 1
ATOM 818 C CA . ALA A 1 109 ? -8.637 -1.147 -2.617 1.00 89.19 109 ALA A CA 1
ATOM 819 C C . ALA A 1 109 ? -8.119 -2.230 -1.675 1.00 89.19 109 ALA A C 1
ATOM 821 O O . ALA A 1 109 ? -7.054 -2.803 -1.901 1.00 89.19 109 ALA A O 1
ATOM 822 N N . ALA A 1 110 ? -8.887 -2.531 -0.634 1.00 84.94 110 ALA A N 1
ATOM 823 C CA . ALA A 1 110 ? -8.579 -3.608 0.289 1.00 84.94 110 ALA A CA 1
ATOM 824 C C . ALA A 1 110 ? -9.730 -4.623 0.324 1.00 84.94 110 ALA A C 1
ATOM 826 O O . ALA A 1 110 ? -10.898 -4.251 0.226 1.00 84.94 110 ALA A O 1
ATOM 827 N N . SER A 1 111 ? -9.399 -5.908 0.427 1.00 78.69 111 SER A N 1
ATOM 828 C CA . SER A 1 111 ? -10.367 -7.004 0.540 1.00 78.69 111 SER A CA 1
ATOM 829 C C . SER A 1 111 ? -10.647 -7.353 2.001 1.00 78.69 111 SER A C 1
ATOM 831 O O . SER A 1 111 ? -9.816 -7.104 2.874 1.00 78.69 111 SER A O 1
ATOM 833 N N . ALA A 1 112 ? -11.779 -8.017 2.254 1.00 72.06 112 ALA A N 1
ATOM 834 C CA . ALA A 1 112 ? -12.116 -8.534 3.582 1.00 72.06 112 ALA A CA 1
ATOM 835 C C . ALA A 1 112 ? -11.068 -9.524 4.129 1.00 72.06 112 ALA A C 1
ATOM 837 O O . ALA A 1 112 ? -10.836 -9.555 5.329 1.00 72.06 112 ALA A O 1
ATOM 838 N N . ALA A 1 113 ? -10.386 -10.266 3.249 1.00 69.62 113 ALA A N 1
ATOM 839 C CA . ALA A 1 113 ? -9.326 -11.213 3.601 1.00 69.62 113 ALA A CA 1
ATOM 840 C C . ALA A 1 113 ? -7.944 -10.553 3.817 1.00 69.62 113 ALA A C 1
ATOM 842 O O . ALA A 1 113 ? -6.924 -11.228 3.772 1.00 69.62 113 ALA A O 1
ATOM 843 N N . GLY A 1 114 ? -7.864 -9.225 3.964 1.00 70.19 114 GLY A N 1
ATOM 844 C CA . GLY A 1 114 ? -6.600 -8.532 4.256 1.00 70.19 114 GLY A CA 1
ATOM 845 C C . GLY A 1 114 ? -5.732 -8.189 3.040 1.00 70.19 114 GLY A C 1
ATOM 846 O O . GLY A 1 114 ? -4.718 -7.512 3.185 1.00 70.19 114 GLY A O 1
ATOM 847 N N . HIS A 1 115 ? -6.117 -8.595 1.826 1.00 74.06 115 HIS A N 1
ATOM 848 C CA . HIS A 1 115 ? -5.383 -8.213 0.613 1.00 74.06 115 HIS A CA 1
ATOM 849 C C . HIS A 1 115 ? -5.555 -6.735 0.282 1.00 74.06 115 HIS A C 1
ATOM 851 O O . HIS A 1 115 ? -6.635 -6.178 0.464 1.00 74.06 115 HIS A O 1
ATOM 857 N N . VAL A 1 116 ? -4.515 -6.143 -0.296 1.00 81.19 116 VAL A N 1
ATOM 858 C CA . VAL A 1 116 ? -4.519 -4.778 -0.815 1.00 81.19 116 VAL A CA 1
ATOM 859 C C . VAL A 1 116 ? -4.136 -4.819 -2.290 1.00 81.19 116 VAL A C 1
ATOM 861 O O . VAL A 1 116 ? -3.210 -5.542 -2.661 1.00 81.19 116 VAL A O 1
ATOM 864 N N . TYR A 1 117 ? -4.868 -4.061 -3.104 1.00 81.44 117 TYR A N 1
ATOM 865 C CA . TYR A 1 117 ? -4.710 -3.940 -4.548 1.00 81.44 117 TYR A CA 1
ATOM 866 C C . TYR A 1 117 ? -4.541 -2.476 -4.907 1.00 81.44 117 TYR A C 1
ATOM 868 O O . TYR A 1 117 ? -5.430 -1.680 -4.618 1.00 81.44 117 TYR A O 1
ATOM 876 N N . ALA A 1 118 ? -3.436 -2.117 -5.547 1.00 84.00 118 ALA A N 1
ATOM 877 C CA . ALA A 1 118 ? -3.229 -0.769 -6.063 1.00 84.00 118 ALA A CA 1
ATOM 878 C C . ALA A 1 118 ? -3.119 -0.808 -7.585 1.00 84.00 118 ALA A C 1
ATOM 880 O O . ALA A 1 118 ? -2.517 -1.733 -8.126 1.00 84.00 118 ALA A O 1
ATOM 881 N N . THR A 1 119 ? -3.714 0.179 -8.259 1.00 84.19 119 THR A N 1
ATOM 882 C CA . THR A 1 119 ? -3.651 0.327 -9.718 1.00 84.19 119 THR A CA 1
ATOM 883 C C . THR A 1 119 ? -3.040 1.668 -10.072 1.00 84.19 119 THR A C 1
ATOM 885 O O . THR A 1 119 ? -3.326 2.689 -9.441 1.00 84.19 119 THR A O 1
ATOM 888 N N . GLY A 1 120 ? -2.204 1.695 -11.101 1.00 84.75 120 GLY A N 1
ATOM 889 C CA . GLY A 1 120 ? -1.406 2.874 -11.395 1.00 84.75 120 GLY A CA 1
ATOM 890 C C . GLY A 1 120 ? -0.683 2.808 -12.724 1.00 84.75 120 GLY A C 1
ATOM 891 O O . GLY A 1 120 ? -0.940 1.926 -13.538 1.00 84.75 120 GLY A O 1
ATOM 892 N N . LEU A 1 121 ? 0.218 3.760 -12.915 1.00 82.62 121 LEU A N 1
ATOM 893 C CA . LEU A 1 121 ? 1.193 3.772 -13.990 1.00 82.62 121 LEU A CA 1
ATOM 894 C C . LEU A 1 121 ? 2.566 3.532 -13.375 1.00 82.62 121 LEU A C 1
ATOM 896 O O . LEU A 1 121 ? 2.946 4.277 -12.474 1.00 82.62 121 LEU A O 1
ATOM 900 N N . VAL A 1 122 ? 3.287 2.547 -13.908 1.00 79.56 122 VAL A N 1
ATOM 901 C CA . VAL A 1 122 ? 4.739 2.463 -13.752 1.00 79.56 122 VAL A CA 1
ATOM 902 C C . VAL A 1 122 ? 5.392 2.350 -15.121 1.00 79.56 122 VAL A C 1
ATOM 904 O O . VAL A 1 122 ? 4.911 1.613 -15.993 1.00 79.56 122 VAL A O 1
ATOM 907 N N . VAL A 1 123 ? 6.438 3.136 -15.344 1.00 76.19 123 VAL A N 1
ATOM 908 C CA . VAL A 1 123 ? 7.166 3.177 -16.607 1.00 76.19 123 VAL A CA 1
ATOM 909 C C . VAL A 1 123 ? 8.281 2.141 -16.571 1.00 76.19 123 VAL A C 1
ATOM 911 O O . VAL A 1 123 ? 9.137 2.129 -15.691 1.00 76.19 123 VAL A O 1
ATOM 914 N N . PHE A 1 124 ? 8.282 1.258 -17.565 1.00 71.88 124 PHE A N 1
ATOM 915 C CA . PHE A 1 124 ? 9.331 0.265 -17.732 1.00 71.88 124 PHE A CA 1
ATOM 916 C C . PHE A 1 124 ? 10.031 0.469 -19.072 1.00 71.88 124 PHE A C 1
ATOM 918 O O . PHE A 1 124 ? 9.391 0.760 -20.080 1.00 71.88 124 PHE A O 1
ATOM 925 N N . GLU A 1 125 ? 11.346 0.317 -19.100 1.00 67.50 125 GLU A N 1
ATOM 926 C CA . GLU A 1 125 ? 12.153 0.319 -20.308 1.00 67.50 125 GLU A CA 1
ATOM 927 C C . GLU A 1 125 ? 12.628 -1.105 -20.561 1.00 67.50 125 GLU A C 1
ATOM 929 O O . GLU A 1 125 ? 13.272 -1.736 -19.723 1.00 67.50 125 GLU A O 1
ATOM 934 N N . THR A 1 126 ? 12.299 -1.626 -21.734 1.00 63.22 126 THR A N 1
ATOM 935 C CA . THR A 1 126 ? 12.880 -2.877 -22.224 1.00 63.22 126 THR A CA 1
ATOM 936 C C . THR A 1 126 ? 13.787 -2.552 -23.395 1.00 63.22 126 THR A C 1
ATOM 938 O O . THR A 1 126 ? 13.407 -1.806 -24.296 1.00 63.22 126 THR A O 1
ATOM 941 N N . GLN A 1 127 ? 15.003 -3.086 -23.362 1.00 56.53 127 GLN A N 1
ATOM 942 C CA . GLN A 1 127 ? 15.964 -2.951 -24.451 1.00 56.53 127 GLN A CA 1
ATOM 943 C C . GLN A 1 127 ? 15.672 -4.033 -25.498 1.00 56.53 127 GLN A C 1
ATOM 945 O O . GLN A 1 127 ? 15.656 -5.222 -25.171 1.00 56.53 127 GLN A O 1
ATOM 950 N N . ALA A 1 128 ? 15.460 -3.631 -26.750 1.00 50.19 128 ALA A N 1
ATOM 951 C CA . ALA A 1 128 ? 15.386 -4.529 -27.900 1.00 50.19 128 ALA A CA 1
ATOM 952 C C . ALA A 1 128 ? 16.510 -4.162 -28.881 1.00 50.19 128 ALA A C 1
ATOM 954 O O . ALA A 1 128 ? 16.355 -3.316 -29.759 1.00 50.19 128 ALA A O 1
ATOM 955 N N . GLY A 1 129 ? 17.685 -4.772 -28.706 1.00 61.56 129 GLY A N 1
ATOM 956 C CA . GLY A 1 129 ? 18.885 -4.379 -29.450 1.00 61.56 129 GLY A CA 1
ATOM 957 C C . GLY A 1 129 ? 19.433 -3.034 -28.961 1.00 61.56 129 GLY A C 1
ATOM 958 O O . GLY A 1 129 ? 19.653 -2.877 -27.767 1.00 61.56 129 GLY A O 1
ATOM 959 N N . ASN A 1 130 ? 19.653 -2.077 -29.871 1.00 52.53 130 ASN A N 1
ATOM 960 C CA . ASN A 1 130 ? 20.103 -0.712 -29.539 1.00 52.53 130 ASN A CA 1
ATOM 961 C C . ASN A 1 130 ? 18.936 0.273 -29.333 1.00 52.53 130 ASN A C 1
ATOM 963 O O . ASN A 1 130 ? 19.157 1.481 -29.235 1.00 52.53 130 ASN A O 1
ATOM 967 N N . GLU A 1 131 ? 17.698 -0.221 -29.327 1.00 41.75 131 GLU A N 1
ATOM 968 C CA . GLU A 1 131 ? 16.505 0.596 -29.150 1.00 41.75 131 GLU A CA 1
ATOM 969 C C . GLU A 1 131 ? 15.948 0.410 -27.738 1.00 41.75 131 GLU A C 1
ATOM 971 O O . GLU A 1 131 ? 15.714 -0.709 -27.270 1.00 41.75 131 GLU A O 1
ATOM 976 N N . SER A 1 132 ? 15.726 1.536 -27.061 1.00 48.53 132 SER A N 1
ATOM 977 C CA . SER A 1 132 ? 14.913 1.586 -25.854 1.00 48.53 132 SER A CA 1
ATOM 978 C C . SER A 1 132 ? 13.439 1.587 -26.259 1.00 48.53 132 SER A C 1
ATOM 980 O O . SER A 1 132 ? 12.987 2.456 -27.011 1.00 48.53 132 SER A O 1
ATOM 982 N N . ILE A 1 133 ? 12.681 0.622 -25.741 1.00 53.16 133 ILE A N 1
ATOM 983 C CA . ILE A 1 133 ? 11.224 0.621 -25.816 1.00 53.16 133 ILE A CA 1
ATOM 984 C C . ILE A 1 133 ? 10.696 0.987 -24.432 1.00 53.16 133 ILE A C 1
ATOM 986 O O . ILE A 1 133 ? 10.716 0.169 -23.507 1.00 53.16 133 ILE A O 1
ATOM 990 N N . GLN A 1 134 ? 10.195 2.216 -24.298 1.00 55.50 134 GLN A N 1
ATOM 991 C CA . GLN A 1 134 ? 9.451 2.639 -23.114 1.00 55.50 134 GLN A CA 1
ATOM 992 C C . GLN A 1 134 ? 8.034 2.054 -23.159 1.00 55.50 134 GLN A C 1
ATOM 994 O O . GLN A 1 134 ? 7.189 2.469 -23.955 1.00 55.50 134 GLN A O 1
ATOM 999 N N . GLY A 1 135 ? 7.770 1.079 -22.296 1.00 49.94 135 GLY A N 1
ATOM 1000 C CA . GLY A 1 135 ? 6.446 0.535 -22.026 1.00 49.94 135 GLY A CA 1
ATOM 1001 C C . GLY A 1 135 ? 5.782 1.247 -20.846 1.00 49.94 135 GLY A C 1
ATOM 1002 O O . GLY A 1 135 ? 6.415 1.561 -19.840 1.00 49.94 135 GLY A O 1
ATOM 1003 N N . ARG A 1 136 ? 4.472 1.488 -20.945 1.00 51.78 136 ARG A N 1
ATOM 1004 C CA . ARG A 1 136 ? 3.642 1.922 -19.811 1.00 51.78 136 ARG A CA 1
ATOM 1005 C C . ARG A 1 136 ? 2.932 0.697 -19.247 1.00 51.78 136 ARG A C 1
ATOM 1007 O O . ARG A 1 136 ? 2.064 0.143 -19.917 1.00 51.78 136 ARG A O 1
ATOM 1014 N N . GLY A 1 137 ? 3.318 0.261 -18.052 1.00 50.09 137 GLY A N 1
ATOM 1015 C CA . GLY A 1 137 ? 2.690 -0.862 -17.362 1.00 50.09 137 GLY A CA 1
ATOM 1016 C C . GLY A 1 137 ? 1.637 -0.391 -16.363 1.00 50.09 137 GLY A C 1
ATOM 1017 O O . GLY A 1 137 ? 1.788 0.654 -15.727 1.00 50.09 137 GLY A O 1
ATOM 1018 N N . PHE A 1 138 ? 0.577 -1.182 -16.197 1.00 47.50 138 PHE A N 1
ATOM 1019 C CA . PHE A 1 138 ? -0.278 -1.086 -15.019 1.00 47.50 138 PHE A CA 1
ATOM 1020 C C . PHE A 1 138 ? 0.307 -1.997 -13.946 1.00 47.50 138 PHE A C 1
ATOM 1022 O O . PHE A 1 138 ? 0.415 -3.203 -14.164 1.00 47.50 138 PHE A O 1
ATOM 1029 N N . ILE A 1 139 ? 0.674 -1.447 -12.790 1.00 52.78 139 ILE A N 1
ATOM 1030 C CA . ILE A 1 139 ? 0.920 -2.293 -11.624 1.00 52.78 139 ILE A CA 1
ATOM 1031 C C . ILE A 1 139 ? -0.437 -2.661 -11.034 1.00 52.78 139 ILE A C 1
ATOM 1033 O O . ILE A 1 139 ? -1.217 -1.772 -10.704 1.00 52.78 139 ILE A O 1
ATOM 1037 N N . LEU A 1 140 ? -0.697 -3.964 -10.915 1.00 45.97 140 LEU A N 1
ATOM 1038 C CA . LEU A 1 140 ? -1.631 -4.533 -9.951 1.00 45.97 140 LEU A CA 1
ATOM 1039 C C . LEU A 1 140 ? -0.771 -5.144 -8.844 1.00 45.97 140 LEU A C 1
ATOM 1041 O O . LEU A 1 140 ? -0.336 -6.289 -8.958 1.00 45.97 140 LEU A O 1
ATOM 1045 N N . THR A 1 141 ? -0.465 -4.385 -7.794 1.00 50.97 141 THR A N 1
ATOM 1046 C CA . THR A 1 141 ? 0.228 -4.977 -6.645 1.00 50.97 141 THR A CA 1
ATOM 1047 C C . THR A 1 141 ? -0.808 -5.784 -5.885 1.00 50.97 141 THR A C 1
ATOM 1049 O O . THR A 1 141 ? -1.764 -5.198 -5.391 1.00 50.97 141 THR A O 1
ATOM 1052 N N . ALA A 1 142 ? -0.649 -7.102 -5.800 1.00 38.66 142 ALA A N 1
ATOM 1053 C CA . ALA A 1 142 ? -1.445 -7.944 -4.922 1.00 38.66 142 ALA A CA 1
ATOM 1054 C C . ALA A 1 142 ? -0.551 -8.571 -3.851 1.00 38.66 142 ALA A C 1
ATOM 1056 O O . ALA A 1 142 ? 0.551 -9.031 -4.135 1.00 38.66 142 ALA A O 1
ATOM 1057 N N . LYS A 1 143 ? -1.132 -8.640 -2.651 1.00 40.66 143 LYS A N 1
ATOM 1058 C CA . LYS A 1 143 ? -0.705 -9.367 -1.451 1.00 40.66 143 LYS A CA 1
ATOM 1059 C C . LYS A 1 143 ? 0.348 -8.682 -0.592 1.00 40.66 143 LYS A C 1
ATOM 1061 O O . LYS A 1 143 ? 1.540 -8.776 -0.835 1.00 40.66 143 LYS A O 1
ATOM 1066 N N . PHE A 1 144 ? -0.135 -8.169 0.535 1.00 42.19 144 PHE A N 1
ATOM 1067 C CA . PHE A 1 144 ? 0.621 -8.194 1.774 1.00 42.19 144 PHE A CA 1
ATOM 1068 C C . PHE A 1 144 ? -0.336 -8.364 2.942 1.00 42.19 144 PHE A C 1
ATOM 1070 O O . PHE A 1 144 ? -0.907 -7.407 3.462 1.00 42.19 144 PHE A O 1
ATOM 1077 N N . VAL A 1 145 ? -0.488 -9.620 3.329 1.00 44.59 145 VAL A N 1
ATOM 1078 C CA . VAL A 1 145 ? -0.921 -9.966 4.673 1.00 44.59 145 VAL A CA 1
ATOM 1079 C C . VAL A 1 145 ? 0.301 -9.686 5.559 1.00 44.59 145 VAL A C 1
ATOM 1081 O O . VAL A 1 145 ? 1.393 -10.143 5.199 1.00 44.59 145 VAL A O 1
ATOM 1084 N N . PRO A 1 146 ? 0.214 -8.904 6.652 1.00 48.06 146 PRO A N 1
ATOM 1085 C CA . PRO A 1 146 ? 1.131 -9.132 7.758 1.00 48.06 146 PRO A CA 1
ATOM 1086 C C . PRO A 1 146 ? 0.844 -10.564 8.202 1.00 48.06 146 PRO A C 1
ATOM 1088 O O . PRO A 1 146 ? -0.154 -10.802 8.866 1.00 48.06 146 PRO A O 1
ATOM 1091 N N . VAL A 1 147 ? 1.609 -11.519 7.673 1.00 55.41 147 VAL A N 1
ATOM 1092 C CA . VAL A 1 147 ? 1.455 -12.922 8.046 1.00 55.41 147 VAL A CA 1
ATOM 1093 C C . VAL A 1 147 ? 1.744 -12.939 9.536 1.00 55.41 147 VAL A C 1
ATOM 1095 O O . VAL A 1 147 ? 2.848 -12.555 9.937 1.00 55.41 147 VAL A O 1
ATOM 1098 N N . GLU A 1 148 ? 0.741 -13.259 10.351 1.00 73.00 148 GLU A N 1
ATOM 1099 C CA . GLU A 1 148 ? 1.007 -13.564 11.749 1.00 73.00 148 GLU A CA 1
ATOM 1100 C C . GLU A 1 148 ? 2.011 -14.713 11.717 1.00 73.00 148 GLU A C 1
ATOM 1102 O O . GLU A 1 148 ? 1.811 -15.712 11.029 1.00 73.00 148 GLU A O 1
ATOM 1107 N N . ARG A 1 149 ? 3.186 -14.502 12.309 1.00 77.56 149 ARG A N 1
ATOM 1108 C CA . ARG A 1 149 ? 4.293 -15.452 12.194 1.00 77.56 149 ARG A CA 1
ATOM 1109 C C . ARG A 1 149 ? 3.815 -16.774 12.802 1.00 77.56 149 ARG A C 1
ATOM 1111 O O . ARG A 1 149 ? 3.459 -16.787 13.972 1.00 77.56 149 ARG A O 1
ATOM 1118 N N . GLY A 1 150 ? 3.718 -17.831 11.997 1.00 84.31 150 GLY A N 1
ATOM 1119 C CA . GLY A 1 150 ? 3.083 -19.095 12.391 1.00 84.31 150 GLY A CA 1
ATOM 1120 C C . GLY A 1 150 ? 1.702 -19.380 11.778 1.00 84.31 150 GLY A C 1
ATOM 1121 O O . GLY A 1 150 ? 1.250 -20.501 11.928 1.00 84.31 150 GLY A O 1
ATOM 1122 N N . ASP A 1 151 ? 1.059 -18.447 11.062 1.00 88.38 151 ASP A N 1
ATOM 1123 C CA . ASP A 1 151 ? -0.181 -18.679 10.286 1.00 88.38 151 ASP A CA 1
ATOM 1124 C C . ASP A 1 151 ? 0.178 -19.286 8.913 1.00 88.38 151 ASP A C 1
ATOM 1126 O O . ASP A 1 151 ? 0.446 -18.585 7.926 1.00 88.38 151 ASP A O 1
ATOM 1130 N N . LEU A 1 152 ? 0.294 -20.613 8.877 1.00 88.50 152 LEU A N 1
ATOM 1131 C CA . LEU A 1 152 ? 0.770 -21.408 7.742 1.00 88.50 152 LEU A CA 1
ATOM 1132 C C . LEU A 1 152 ? -0.336 -21.676 6.711 1.00 88.50 152 LEU A C 1
ATOM 1134 O O . LEU A 1 152 ? -0.059 -21.810 5.501 1.00 88.50 152 LEU A O 1
ATOM 1138 N N . ASP A 1 153 ? -1.588 -21.748 7.161 1.00 84.62 153 ASP A N 1
ATOM 1139 C CA . ASP A 1 153 ? -2.754 -21.922 6.294 1.00 84.62 153 ASP A CA 1
ATOM 1140 C C . ASP A 1 153 ? -3.337 -20.592 5.766 1.00 84.62 153 ASP A C 1
ATOM 1142 O O . ASP A 1 153 ? -4.085 -20.608 4.781 1.00 84.62 153 ASP A O 1
ATOM 1146 N N . GLN A 1 154 ? -2.876 -19.456 6.305 1.00 83.25 154 GLN A N 1
ATOM 1147 C CA . GLN A 1 154 ? -3.245 -18.080 5.944 1.00 83.25 154 GLN A CA 1
ATOM 1148 C C . GLN A 1 154 ? -4.714 -17.755 6.223 1.00 83.25 154 GLN A C 1
ATOM 1150 O O . GLN A 1 154 ? -5.328 -16.958 5.498 1.00 83.25 154 GLN A O 1
ATOM 1155 N N . ASN A 1 155 ? -5.294 -18.376 7.247 1.00 79.50 155 ASN A N 1
ATOM 1156 C CA . ASN A 1 155 ? -6.661 -18.103 7.673 1.00 79.50 155 ASN A CA 1
ATOM 1157 C C . ASN A 1 155 ? -6.763 -16.872 8.601 1.00 79.50 155 ASN A C 1
ATOM 1159 O O . ASN A 1 155 ? -7.873 -16.390 8.845 1.00 79.50 155 ASN A O 1
ATOM 1163 N N . GLY A 1 156 ? -5.626 -16.318 9.041 1.00 81.88 156 GLY A N 1
ATOM 1164 C CA . GLY A 1 156 ? -5.539 -15.143 9.905 1.00 81.88 156 GLY A CA 1
ATOM 1165 C C . GLY A 1 156 ? -5.503 -15.446 11.404 1.00 81.88 156 GLY A C 1
ATOM 1166 O O . GLY A 1 156 ? -5.618 -14.506 12.190 1.00 81.88 156 GLY A O 1
ATOM 1167 N N . CYS A 1 157 ? -5.369 -16.706 11.809 1.00 87.44 157 CYS A N 1
ATOM 1168 C CA . CYS A 1 157 ? -5.302 -17.175 13.190 1.00 87.44 157 CYS A CA 1
ATOM 1169 C C . CYS A 1 157 ? -4.218 -18.250 13.283 1.00 87.44 157 CYS A C 1
ATOM 1171 O O . CYS A 1 157 ? -4.228 -19.172 12.487 1.00 87.44 157 CYS A O 1
ATOM 1173 N N . VAL A 1 158 ? -3.292 -18.119 14.240 1.00 93.06 158 VAL A N 1
ATOM 1174 C CA . VAL A 1 158 ? -2.277 -19.150 14.504 1.00 93.06 158 VAL A CA 1
ATOM 1175 C C . VAL A 1 158 ? -2.881 -20.198 15.431 1.00 93.06 158 VAL A C 1
ATOM 1177 O O . VAL A 1 158 ? -2.999 -19.951 16.636 1.00 93.06 158 VAL A O 1
ATOM 1180 N N . ASP A 1 159 ? -3.282 -21.346 14.899 1.00 94.31 159 ASP A N 1
ATOM 1181 C CA . ASP A 1 159 ? -4.017 -22.370 15.646 1.00 94.31 159 ASP A CA 1
ATOM 1182 C C . ASP A 1 159 ? -3.462 -23.796 15.475 1.00 94.31 159 ASP A C 1
ATOM 1184 O O . ASP A 1 159 ? -2.323 -24.035 15.056 1.00 94.31 159 ASP A O 1
ATOM 1188 N N . ASP A 1 160 ? -4.242 -24.782 15.919 1.00 96.12 160 ASP A N 1
ATOM 1189 C CA . ASP A 1 160 ? -3.872 -26.192 15.872 1.00 96.12 160 ASP A CA 1
ATOM 1190 C C . ASP A 1 160 ? -3.744 -26.718 14.439 1.00 96.12 160 ASP A C 1
ATOM 1192 O O . ASP A 1 160 ? -3.020 -27.690 14.205 1.00 96.12 160 ASP A O 1
ATOM 1196 N N . ARG A 1 161 ? -4.380 -26.058 13.469 1.00 95.19 161 ARG A N 1
ATOM 1197 C CA . ARG A 1 161 ? -4.238 -26.377 12.053 1.00 95.19 161 ARG A CA 1
ATOM 1198 C C . ARG A 1 161 ? -2.885 -25.949 11.511 1.00 95.19 161 ARG A C 1
ATOM 1200 O O . ARG A 1 161 ? -2.299 -26.697 10.728 1.00 95.19 161 ARG A O 1
ATOM 1207 N N . ASP A 1 162 ? -2.356 -24.818 11.958 1.00 94.75 162 ASP A N 1
ATOM 1208 C CA . ASP A 1 162 ? -0.993 -24.415 11.608 1.00 94.75 162 ASP A CA 1
ATOM 1209 C C . ASP A 1 162 ? 0.040 -25.326 12.253 1.00 94.75 162 ASP A C 1
ATOM 1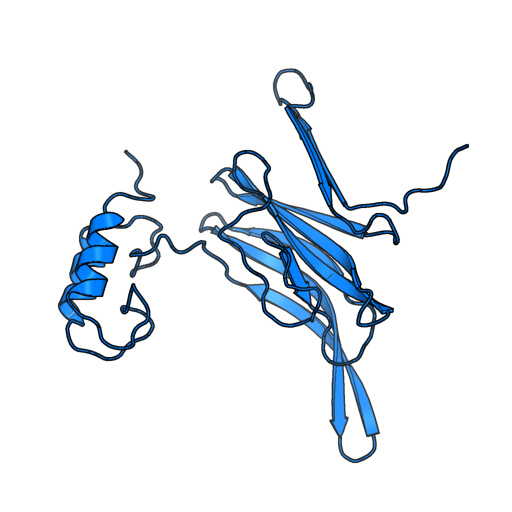211 O O . ASP A 1 162 ? 0.986 -25.760 11.597 1.00 94.75 162 ASP A O 1
ATOM 1215 N N . LEU A 1 163 ? -0.175 -25.693 13.519 1.00 96.50 163 LEU A N 1
ATOM 1216 C CA . LEU A 1 163 ? 0.672 -26.673 14.193 1.00 96.50 163 LEU A CA 1
ATOM 1217 C C . LEU A 1 163 ? 0.682 -28.012 13.439 1.00 96.50 163 LEU A C 1
ATOM 1219 O O . LEU A 1 163 ? 1.742 -28.612 13.268 1.00 96.50 163 LEU A O 1
ATOM 1223 N N . ALA A 1 164 ? -0.476 -28.472 12.960 1.00 97.31 164 ALA A N 1
ATOM 1224 C CA . ALA A 1 164 ? -0.561 -29.684 12.152 1.00 97.31 164 ALA A CA 1
ATOM 1225 C C . ALA A 1 164 ? 0.239 -29.552 10.848 1.00 97.31 164 ALA A C 1
ATOM 1227 O O . ALA A 1 164 ? 1.029 -30.439 10.536 1.00 97.31 164 ALA A O 1
ATOM 1228 N N . LEU A 1 165 ? 0.107 -28.431 10.131 1.00 94.62 165 LEU A N 1
ATOM 1229 C CA . LEU A 1 165 ? 0.865 -28.181 8.901 1.00 94.62 165 LEU A CA 1
ATOM 1230 C C . LEU A 1 165 ? 2.378 -28.162 9.133 1.00 94.62 165 LEU A C 1
ATOM 1232 O O . LEU A 1 165 ? 3.122 -28.705 8.316 1.00 94.62 165 LEU A O 1
ATOM 1236 N N . LEU A 1 166 ? 2.835 -27.575 10.239 1.00 95.31 166 LEU A N 1
ATOM 1237 C CA . LEU A 1 166 ? 4.249 -27.579 10.608 1.00 95.31 166 LEU A CA 1
ATOM 1238 C C . LEU A 1 166 ? 4.740 -29.009 10.851 1.00 95.31 166 LEU A C 1
ATOM 1240 O O . LEU A 1 166 ? 5.728 -29.442 10.260 1.00 95.31 166 LEU A O 1
ATOM 1244 N N . LEU A 1 167 ? 4.024 -29.768 11.685 1.00 95.88 167 LEU A N 1
ATOM 1245 C CA . LEU A 1 167 ? 4.411 -31.129 12.062 1.00 95.88 167 LEU A CA 1
ATOM 1246 C C . LEU A 1 167 ? 4.349 -32.113 10.886 1.00 95.88 167 LEU A C 1
ATOM 1248 O O . LEU A 1 167 ? 5.180 -33.015 10.802 1.00 95.88 167 LEU A O 1
ATOM 1252 N N . GLU A 1 168 ? 3.408 -31.937 9.958 1.00 96.81 168 GLU A N 1
ATOM 1253 C CA . GLU A 1 168 ? 3.312 -32.737 8.729 1.00 96.81 168 GLU A CA 1
ATOM 1254 C C . GLU A 1 168 ? 4.525 -32.561 7.806 1.00 96.81 168 GLU A C 1
ATOM 1256 O O . GLU A 1 168 ? 4.832 -33.459 7.021 1.00 96.81 168 GLU A O 1
ATOM 1261 N N . ASN A 1 169 ? 5.220 -31.426 7.905 1.00 94.56 169 ASN A N 1
ATOM 1262 C CA . ASN A 1 169 ? 6.366 -31.084 7.065 1.00 94.56 169 ASN A CA 1
ATOM 1263 C C . ASN A 1 169 ? 7.691 -31.058 7.848 1.00 94.56 169 ASN A C 1
ATOM 1265 O O . ASN A 1 169 ? 8.702 -30.601 7.321 1.00 94.56 169 ASN A O 1
ATOM 1269 N N . PHE A 1 170 ? 7.713 -31.565 9.084 1.00 95.50 170 PHE A N 1
ATOM 1270 C CA . PHE A 1 170 ? 8.898 -31.524 9.938 1.00 95.50 170 PHE A CA 1
ATOM 1271 C C . PHE A 1 170 ? 10.097 -32.235 9.289 1.00 95.50 170 PHE A C 1
ATOM 1273 O O . PHE A 1 170 ? 9.994 -33.373 8.822 1.00 95.50 170 PHE A O 1
ATOM 1280 N N . GLY A 1 171 ? 11.245 -31.562 9.263 1.00 91.44 171 GLY A N 1
ATOM 1281 C CA . GLY A 1 171 ? 12.477 -32.010 8.615 1.00 91.44 171 GLY A CA 1
ATOM 1282 C C . GLY A 1 171 ? 12.547 -31.767 7.103 1.00 91.44 171 GLY A C 1
ATOM 1283 O O . GLY A 1 171 ? 13.531 -32.174 6.485 1.00 91.44 171 GLY A O 1
ATOM 1284 N N . ALA A 1 172 ? 11.539 -31.138 6.489 1.00 92.25 172 ALA A N 1
ATOM 1285 C CA . ALA A 1 172 ? 11.584 -30.749 5.080 1.00 92.25 172 ALA A CA 1
ATOM 1286 C C . ALA A 1 172 ? 12.178 -29.342 4.886 1.00 92.25 172 ALA A C 1
ATOM 1288 O O . ALA A 1 172 ? 12.101 -28.484 5.762 1.00 92.25 172 ALA A O 1
ATOM 1289 N N . GLU A 1 173 ? 12.731 -29.098 3.698 1.00 90.75 173 GLU A N 1
ATOM 1290 C CA . GLU A 1 173 ? 13.158 -27.770 3.246 1.00 90.75 173 GLU A CA 1
ATOM 1291 C C . GLU A 1 173 ? 11.984 -27.098 2.521 1.00 90.75 173 GLU A C 1
ATOM 1293 O O . GLU A 1 173 ? 11.574 -27.537 1.441 1.00 90.75 173 GLU A O 1
ATOM 1298 N N . SER A 1 174 ? 11.381 -26.069 3.121 1.00 78.06 174 SER A N 1
ATOM 1299 C CA . SER A 1 174 ? 10.258 -25.356 2.502 1.00 78.06 174 SER A CA 1
ATOM 1300 C C . SER A 1 174 ? 10.032 -23.973 3.106 1.00 78.06 174 SER A C 1
ATOM 1302 O O . SER A 1 174 ? 9.494 -23.860 4.204 1.00 78.06 174 SER A O 1
ATOM 1304 N N . ASP A 1 175 ? 10.227 -22.934 2.292 1.00 76.56 175 ASP A N 1
ATOM 1305 C CA . ASP A 1 175 ? 9.979 -21.522 2.632 1.00 76.56 175 ASP A CA 1
ATOM 1306 C C . ASP A 1 175 ? 8.558 -21.214 3.143 1.00 76.56 175 ASP A C 1
ATOM 1308 O O . ASP A 1 175 ? 8.309 -20.148 3.707 1.00 76.56 175 ASP A O 1
ATOM 1312 N N . ARG A 1 176 ? 7.583 -22.091 2.862 1.00 77.56 176 ARG A N 1
ATOM 1313 C CA . ARG A 1 176 ? 6.182 -21.884 3.255 1.00 77.56 176 ARG A CA 1
ATOM 1314 C C . ARG A 1 176 ? 5.900 -22.261 4.709 1.00 77.56 176 ARG A C 1
ATOM 1316 O O . ARG A 1 176 ? 5.062 -21.612 5.325 1.00 77.56 176 ARG A O 1
ATOM 1323 N N . TYR A 1 177 ? 6.501 -23.346 5.181 1.00 84.50 177 TYR A N 1
ATOM 1324 C CA . TYR A 1 177 ? 6.212 -23.949 6.490 1.00 84.50 177 TYR A CA 1
ATOM 1325 C C . TYR A 1 177 ? 7.366 -23.748 7.479 1.00 84.50 177 TYR A C 1
ATOM 1327 O O . TYR A 1 177 ? 7.196 -24.004 8.664 1.00 84.50 177 TYR A O 1
ATOM 1335 N N . ASP A 1 178 ? 8.500 -23.265 6.974 1.00 86.12 178 ASP A N 1
ATOM 1336 C CA . ASP A 1 178 ? 9.616 -22.703 7.721 1.00 86.12 178 ASP A CA 1
ATOM 1337 C C . ASP A 1 178 ? 9.216 -21.304 8.237 1.00 86.12 178 ASP A C 1
ATOM 1339 O O . ASP A 1 178 ? 9.060 -20.332 7.483 1.00 86.12 178 ASP A O 1
ATOM 1343 N N . VAL A 1 179 ? 8.919 -21.247 9.530 1.00 86.81 179 VAL A N 1
ATOM 1344 C CA . VAL A 1 179 ? 8.389 -20.087 10.250 1.00 86.81 179 VAL A CA 1
ATOM 1345 C C . VAL A 1 179 ? 9.504 -19.071 10.498 1.00 86.81 179 VAL A C 1
ATOM 1347 O O . VAL A 1 179 ? 9.289 -17.858 10.315 1.00 86.81 179 VAL A O 1
ATOM 1350 N N . ASP A 1 180 ? 10.695 -19.550 10.862 1.00 85.75 180 ASP A N 1
ATOM 1351 C CA . ASP A 1 180 ? 11.831 -18.702 11.214 1.00 85.75 180 ASP A CA 1
ATOM 1352 C C . ASP A 1 180 ? 12.673 -18.278 9.998 1.00 85.75 180 ASP A C 1
ATOM 1354 O O . ASP A 1 180 ? 13.205 -17.156 9.991 1.00 85.75 180 ASP A O 1
ATOM 1358 N N . ARG A 1 181 ? 12.589 -19.057 8.912 1.00 84.56 181 ARG A N 1
ATOM 1359 C CA . ARG A 1 181 ? 13.241 -18.922 7.599 1.00 84.56 181 ARG A CA 1
ATOM 1360 C C . ARG A 1 181 ? 14.719 -19.288 7.581 1.00 84.56 181 ARG A C 1
ATOM 1362 O O . ARG A 1 181 ? 15.490 -18.655 6.848 1.00 84.56 181 ARG A O 1
ATOM 1369 N N . TYR A 1 182 ? 15.124 -20.283 8.363 1.00 86.94 182 TYR A N 1
ATOM 1370 C CA . TYR A 1 182 ? 16.498 -20.793 8.382 1.00 86.94 182 TYR A CA 1
ATOM 1371 C C . TYR A 1 182 ? 16.732 -22.068 7.559 1.00 86.94 182 TYR A C 1
ATOM 1373 O O . TYR A 1 182 ? 17.855 -22.576 7.525 1.00 86.94 182 TYR A O 1
ATOM 1381 N N . GLY A 1 183 ? 15.741 -22.497 6.778 1.00 83.50 183 GLY A N 1
ATOM 1382 C CA . GLY A 1 183 ? 15.887 -23.402 5.637 1.00 83.50 183 GLY A CA 1
ATOM 1383 C C . GLY A 1 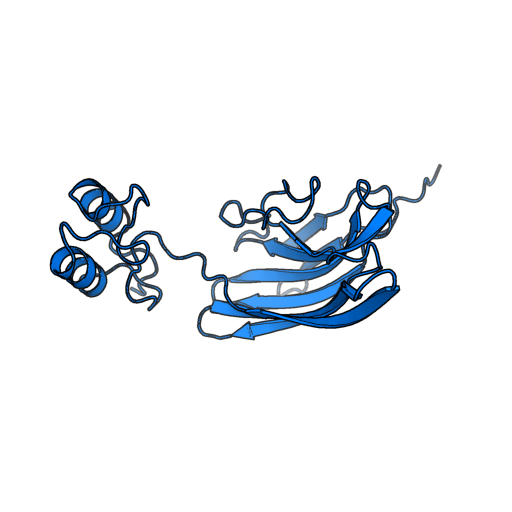183 ? 15.434 -24.838 5.880 1.00 83.50 183 GLY A C 1
ATOM 1384 O O . GLY A 1 183 ? 15.293 -25.584 4.912 1.00 83.50 183 GLY A O 1
ATOM 1385 N N . VAL A 1 184 ? 15.182 -25.238 7.126 1.00 92.94 184 VAL A N 1
ATOM 1386 C CA . VAL A 1 184 ? 14.671 -26.570 7.480 1.00 92.94 184 VAL A CA 1
ATOM 1387 C C . VAL A 1 184 ? 13.607 -26.408 8.544 1.00 92.94 184 VAL A C 1
ATOM 1389 O O . VAL A 1 184 ? 13.830 -25.693 9.507 1.00 92.94 184 VAL A O 1
ATOM 1392 N N . ILE A 1 185 ? 12.494 -27.122 8.384 1.00 94.25 185 ILE A N 1
ATOM 1393 C CA . ILE A 1 185 ? 11.401 -27.106 9.354 1.00 94.25 185 ILE A CA 1
ATOM 1394 C C . ILE A 1 185 ? 11.812 -27.926 10.576 1.00 94.25 185 I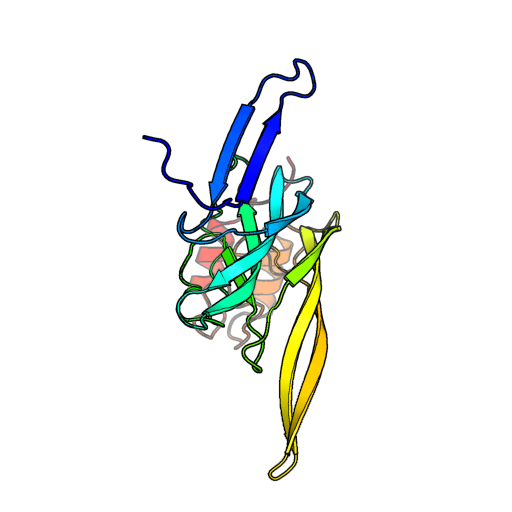LE A C 1
ATOM 1396 O O . ILE A 1 185 ? 11.877 -29.158 10.496 1.00 94.25 185 ILE A O 1
ATOM 1400 N N . ASP A 1 186 ? 12.094 -27.266 11.691 1.00 95.88 186 ASP A N 1
ATOM 1401 C CA . ASP A 1 186 ? 12.612 -27.906 12.895 1.00 95.88 186 ASP A CA 1
ATOM 1402 C C . ASP A 1 186 ? 12.006 -27.370 14.211 1.00 95.88 186 ASP A C 1
ATOM 1404 O O . ASP A 1 186 ? 10.893 -26.836 14.273 1.00 95.88 186 ASP A O 1
ATOM 1408 N N . GLU A 1 187 ? 12.683 -27.641 15.328 1.00 97.06 187 GLU A N 1
ATOM 1409 C CA . GLU A 1 187 ? 12.214 -27.255 16.659 1.00 97.06 187 GLU A CA 1
ATOM 1410 C C . GLU A 1 187 ? 12.177 -25.732 16.853 1.00 97.06 187 GLU A C 1
ATOM 1412 O O . GLU A 1 187 ? 11.391 -25.252 17.675 1.00 97.06 187 GLU A O 1
ATOM 1417 N N . ALA A 1 188 ? 12.989 -24.972 16.114 1.00 94.50 188 ALA A N 1
ATOM 1418 C CA . ALA A 1 188 ? 12.981 -23.516 16.139 1.00 94.50 188 ALA A CA 1
ATOM 1419 C C . ALA A 1 188 ? 11.680 -22.967 15.538 1.00 94.50 188 ALA A C 1
ATOM 1421 O O . ALA A 1 188 ? 11.036 -22.116 16.162 1.00 94.50 188 ALA A O 1
ATOM 1422 N N . ASP A 1 189 ? 11.210 -23.549 14.433 1.00 94.81 189 ASP A N 1
ATOM 1423 C CA . ASP A 1 189 ? 9.913 -23.212 13.841 1.00 94.81 189 ASP A CA 1
ATOM 1424 C C . ASP A 1 189 ? 8.757 -23.552 14.768 1.00 94.81 189 ASP A C 1
ATOM 1426 O O . ASP A 1 189 ? 7.832 -22.757 14.945 1.00 94.81 189 ASP A O 1
ATOM 1430 N N . LEU A 1 190 ? 8.813 -24.726 15.403 1.00 96.31 190 LEU A N 1
ATOM 1431 C CA . LEU A 1 190 ? 7.804 -25.136 16.375 1.00 96.31 190 LEU A CA 1
ATOM 1432 C C . LEU A 1 190 ? 7.768 -24.171 17.566 1.00 96.31 190 LEU A C 1
ATOM 1434 O O . LEU A 1 190 ? 6.692 -23.757 18.002 1.00 96.31 190 LEU A O 1
ATOM 1438 N N . ALA A 1 191 ? 8.934 -23.798 18.096 1.00 96.06 191 ALA A N 1
ATOM 1439 C CA . ALA A 1 191 ? 9.035 -22.855 19.201 1.00 96.06 191 ALA A CA 1
ATOM 1440 C C . ALA A 1 191 ? 8.494 -21.475 18.816 1.00 96.06 191 ALA A C 1
ATOM 1442 O O . ALA A 1 191 ? 7.868 -20.806 19.645 1.00 96.06 191 ALA A O 1
ATOM 1443 N N . GLU A 1 192 ? 8.719 -21.038 17.581 1.00 92.94 192 GLU A N 1
ATOM 1444 C CA . GLU A 1 192 ? 8.196 -19.773 17.086 1.00 92.94 192 GLU A CA 1
ATOM 1445 C C . GLU A 1 192 ? 6.686 -19.820 16.831 1.00 92.94 192 GLU A C 1
ATOM 1447 O O . GLU A 1 192 ? 5.970 -18.905 17.244 1.00 92.94 192 GLU A O 1
ATOM 1452 N N . LEU A 1 193 ? 6.167 -20.893 16.232 1.00 94.31 193 LEU A N 1
ATOM 1453 C CA . LEU A 1 193 ? 4.729 -21.079 16.039 1.00 94.31 193 LEU A CA 1
ATOM 1454 C C . LEU A 1 193 ? 4.001 -21.057 17.386 1.00 94.31 193 LEU A C 1
ATOM 1456 O O . LEU A 1 193 ? 3.036 -20.314 17.562 1.00 94.31 193 LEU A O 1
ATOM 1460 N N . LEU A 1 194 ? 4.504 -21.796 18.379 1.00 95.12 194 LEU A N 1
ATOM 1461 C CA . LEU A 1 194 ? 3.896 -21.857 19.711 1.00 95.12 194 LEU A CA 1
ATOM 1462 C C . LEU A 1 194 ? 3.945 -20.518 20.461 1.00 95.12 194 LEU A C 1
ATOM 1464 O O . LEU A 1 194 ? 3.017 -20.205 21.205 1.00 95.12 194 LEU A O 1
ATOM 1468 N N . GLN A 1 195 ? 4.975 -19.692 20.249 1.00 94.75 195 GLN A N 1
ATOM 1469 C CA . GLN A 1 195 ? 5.018 -18.323 20.790 1.00 94.75 195 GLN A CA 1
ATOM 1470 C C . GLN A 1 195 ? 3.930 -17.415 20.207 1.00 94.75 195 GLN A C 1
ATOM 1472 O O . GLN A 1 195 ? 3.553 -16.413 20.824 1.00 94.75 195 GLN A O 1
ATOM 1477 N N . ASN A 1 196 ? 3.443 -17.744 19.015 1.00 91.12 196 ASN A N 1
ATOM 1478 C CA . ASN A 1 196 ? 2.414 -16.996 18.314 1.00 91.12 196 ASN A CA 1
ATOM 1479 C C . ASN A 1 196 ? 1.031 -17.655 18.400 1.00 91.12 196 ASN A C 1
ATOM 1481 O O . ASN A 1 196 ? 0.072 -17.077 17.899 1.00 91.12 196 ASN A O 1
ATOM 1485 N N . PHE A 1 197 ? 0.901 -18.798 19.076 1.00 94.12 197 PHE A N 1
ATOM 1486 C CA . PHE A 1 197 ? -0.352 -19.543 19.164 1.00 94.12 197 PHE A CA 1
ATOM 1487 C C . PHE A 1 197 ? -1.486 -18.689 19.748 1.00 94.12 197 PHE A C 1
ATOM 1489 O O . PHE A 1 197 ? -1.336 -18.032 20.782 1.00 94.12 197 PHE A O 1
ATOM 1496 N N . GLY A 1 198 ? -2.632 -18.689 19.073 1.00 89.38 198 GLY A N 1
ATOM 1497 C CA . GLY A 1 198 ? -3.800 -17.877 19.402 1.00 89.38 198 GLY A CA 1
ATOM 1498 C C . GLY A 1 198 ? -3.755 -16.434 18.883 1.00 89.38 198 GLY A C 1
ATOM 1499 O O . GLY A 1 198 ? -4.731 -15.701 19.065 1.00 89.38 198 GLY A O 1
ATOM 1500 N N . LYS A 1 199 ? -2.667 -15.980 18.243 1.00 88.94 199 LYS A N 1
ATOM 1501 C CA . LYS A 1 199 ? -2.633 -14.647 17.617 1.00 88.94 199 LYS A CA 1
ATOM 1502 C C . LYS A 1 199 ? -3.551 -14.604 16.401 1.00 88.94 199 LYS A C 1
ATOM 1504 O O . LYS A 1 199 ? -3.612 -15.551 15.630 1.00 88.94 199 LYS A O 1
ATOM 1509 N N . GLY A 1 200 ? -4.269 -13.493 16.244 1.00 82.00 200 GLY A N 1
ATOM 1510 C CA . GLY A 1 200 ? -5.208 -13.281 15.135 1.00 82.00 200 GLY A CA 1
ATOM 1511 C C . GLY A 1 200 ? -6.570 -13.976 15.292 1.00 82.00 200 GLY A C 1
ATOM 1512 O O . GLY A 1 200 ? -7.535 -13.599 14.628 1.00 82.00 200 GLY A O 1
ATOM 1513 N N . CYS A 1 201 ? -6.697 -14.906 16.239 1.00 85.56 201 CYS A N 1
ATOM 1514 C CA . CYS A 1 201 ? -7.928 -15.643 16.498 1.00 85.56 201 CYS A CA 1
ATOM 1515 C C . CYS A 1 201 ? -8.991 -14.758 17.169 1.00 85.56 201 CYS A C 1
ATOM 1517 O O . CYS A 1 201 ? -8.699 -13.985 18.087 1.00 85.56 201 CYS A O 1
ATOM 1519 N N . GLN A 1 202 ? -10.243 -14.862 16.714 1.00 77.12 202 GLN A N 1
ATOM 1520 C CA . GLN A 1 202 ? -11.364 -14.223 17.407 1.00 77.12 202 GLN A CA 1
ATOM 1521 C C . GLN A 1 202 ? -11.707 -15.003 18.689 1.00 77.12 202 GLN A C 1
ATOM 1523 O O . GLN A 1 202 ? -11.583 -16.229 18.685 1.00 77.12 202 GLN A O 1
ATOM 1528 N N . PRO A 1 203 ? -12.099 -14.309 19.774 1.00 64.12 203 PRO A N 1
ATOM 1529 C CA . PRO A 1 203 ? -12.478 -14.939 21.038 1.00 64.12 203 PRO A CA 1
ATOM 1530 C C . PRO A 1 203 ? -13.755 -15.783 20.949 1.00 64.12 203 PRO A C 1
ATOM 1532 O O . PRO A 1 203 ? -14.615 -15.489 20.086 1.00 64.12 203 PRO A O 1
#

pLDDT: mean 80.58, std 15.06, range [32.88, 97.31]